Protein AF-A0A699Z2Q3-F1 (afdb_monomer)

Mean predicted aligned error: 6.67 Å

Structure (mmCIF, N/CA/C/O backbone):
data_AF-A0A699Z2Q3-F1
#
_entry.id   AF-A0A699Z2Q3-F1
#
loop_
_atom_site.group_PDB
_atom_site.id
_atom_site.type_symbol
_atom_site.label_atom_id
_atom_site.label_alt_id
_atom_site.label_comp_id
_atom_site.label_asym_id
_atom_site.label_entity_id
_atom_site.label_seq_id
_atom_site.pdbx_PDB_ins_code
_atom_site.Cartn_x
_atom_site.Cartn_y
_atom_site.Cartn_z
_atom_site.occupancy
_atom_site.B_iso_or_equiv
_atom_site.auth_seq_id
_atom_site.auth_comp_id
_atom_site.auth_asym_id
_atom_site.auth_atom_id
_atom_site.pdbx_PDB_model_num
ATOM 1 N N . ALA A 1 1 ? -0.876 2.103 -13.760 1.00 69.75 1 ALA A N 1
ATOM 2 C CA . ALA A 1 1 ? -1.350 1.278 -12.623 1.00 69.75 1 ALA A CA 1
ATOM 3 C C . ALA A 1 1 ? -2.289 1.982 -11.621 1.00 69.75 1 ALA A C 1
ATOM 5 O O . ALA A 1 1 ? -2.724 1.348 -10.666 1.00 69.75 1 ALA A O 1
ATOM 6 N N . SER A 1 2 ? -2.674 3.252 -11.809 1.00 80.56 2 SER A N 1
ATOM 7 C CA . SER A 1 2 ? -3.512 3.973 -10.829 1.00 80.56 2 SER A CA 1
ATOM 8 C C . SER A 1 2 ? -4.960 3.469 -10.726 1.00 80.56 2 SER A C 1
ATOM 10 O O . SER A 1 2 ? -5.534 3.502 -9.639 1.00 80.56 2 SER A O 1
ATOM 12 N N . LEU A 1 3 ? -5.556 2.994 -11.827 1.00 87.06 3 LEU A N 1
ATOM 13 C CA . LEU A 1 3 ? -6.920 2.452 -11.833 1.00 87.06 3 LEU A CA 1
ATOM 14 C C . LEU A 1 3 ? -7.046 1.169 -10.981 1.00 87.06 3 LEU A C 1
ATOM 16 O O . LEU A 1 3 ? -7.870 1.186 -10.067 1.00 87.06 3 LEU A O 1
ATOM 20 N N . PRO A 1 4 ? -6.211 0.124 -11.172 1.00 90.00 4 PRO A N 1
ATOM 21 C CA . PRO A 1 4 ? -6.216 -1.052 -10.295 1.00 90.00 4 PRO A CA 1
ATOM 22 C C . PRO A 1 4 ? -6.059 -0.713 -8.809 1.00 90.00 4 PRO A C 1
ATOM 24 O O . PRO A 1 4 ? -6.782 -1.251 -7.974 1.00 90.00 4 PRO A O 1
ATOM 27 N N . ALA A 1 5 ? -5.170 0.231 -8.478 1.00 92.25 5 ALA A N 1
ATOM 28 C CA . ALA A 1 5 ? -4.951 0.658 -7.096 1.00 92.25 5 ALA A CA 1
ATOM 29 C C . ALA A 1 5 ? -6.204 1.294 -6.478 1.00 92.25 5 ALA A C 1
ATOM 31 O O . ALA A 1 5 ? -6.548 1.008 -5.333 1.00 92.25 5 ALA A O 1
ATOM 32 N N . LYS A 1 6 ? -6.927 2.121 -7.244 1.00 92.75 6 LYS A N 1
ATOM 33 C CA . LYS A 1 6 ? -8.207 2.691 -6.803 1.00 92.75 6 LYS A CA 1
ATOM 34 C C . LYS A 1 6 ? -9.286 1.622 -6.641 1.00 92.75 6 LYS A C 1
ATOM 36 O O . LYS A 1 6 ? -10.024 1.684 -5.667 1.00 92.75 6 LYS A O 1
ATOM 41 N N . GLN A 1 7 ? -9.364 0.654 -7.555 1.00 94.38 7 GLN A N 1
ATOM 42 C CA . GLN A 1 7 ? -10.350 -0.430 -7.496 1.00 94.38 7 GLN A CA 1
ATOM 43 C C . GLN A 1 7 ? -10.179 -1.278 -6.238 1.00 94.38 7 GLN A C 1
ATOM 45 O O . GLN A 1 7 ? -11.137 -1.459 -5.493 1.00 94.38 7 GLN A O 1
ATOM 50 N N . ILE A 1 8 ? -8.957 -1.736 -5.948 1.00 95.25 8 ILE A N 1
ATOM 51 C CA . ILE A 1 8 ? -8.726 -2.516 -4.731 1.00 95.25 8 ILE A CA 1
ATOM 52 C C . ILE A 1 8 ? -8.904 -1.655 -3.473 1.00 95.25 8 ILE A C 1
ATOM 54 O O . ILE A 1 8 ? -9.509 -2.123 -2.518 1.00 95.25 8 ILE A O 1
ATOM 58 N N . ALA A 1 9 ? -8.475 -0.386 -3.472 1.00 95.81 9 ALA A N 1
ATOM 59 C CA . ALA A 1 9 ? -8.691 0.509 -2.332 1.00 95.81 9 ALA A CA 1
ATOM 60 C C . ALA A 1 9 ? -10.182 0.745 -2.041 1.00 95.81 9 ALA A C 1
ATOM 62 O O . ALA A 1 9 ? -10.578 0.824 -0.879 1.00 95.81 9 ALA A O 1
ATOM 63 N N . ASP A 1 10 ? -11.013 0.837 -3.080 1.00 95.12 10 ASP A N 1
ATOM 64 C CA . ASP A 1 10 ? -12.465 0.907 -2.933 1.00 95.12 10 ASP A CA 1
ATOM 65 C C . ASP A 1 10 ? -13.047 -0.407 -2.396 1.00 95.12 10 ASP A C 1
ATOM 67 O O . ASP A 1 10 ? -13.891 -0.391 -1.502 1.00 95.12 10 ASP A O 1
ATOM 71 N N . MET A 1 11 ? -12.534 -1.557 -2.841 1.00 94.88 11 MET A N 1
ATOM 72 C CA . MET A 1 11 ? -12.947 -2.850 -2.293 1.00 94.88 11 MET A CA 1
ATOM 73 C C . MET A 1 11 ? -12.595 -3.007 -0.816 1.00 94.88 11 MET A C 1
ATOM 75 O O . MET A 1 11 ? -13.438 -3.479 -0.060 1.00 94.88 11 MET A O 1
ATOM 79 N N . VAL A 1 12 ? -11.418 -2.554 -0.371 1.00 97.06 12 VAL A N 1
ATOM 80 C CA . VAL A 1 12 ? -11.070 -2.559 1.060 1.00 97.06 12 VAL A CA 1
ATOM 81 C C . VAL A 1 12 ? -12.129 -1.811 1.870 1.00 97.06 12 VAL A C 1
ATOM 83 O O . VAL A 1 12 ? -12.570 -2.320 2.895 1.00 97.06 12 VAL A O 1
ATOM 86 N N . LYS A 1 13 ? -12.597 -0.644 1.398 1.00 94.69 13 LYS A N 1
ATOM 87 C CA . LYS A 1 13 ? -13.628 0.154 2.092 1.00 94.69 13 LYS A CA 1
ATOM 88 C C . LYS A 1 13 ? -14.953 -0.590 2.286 1.00 94.69 13 LYS A C 1
ATOM 90 O O . LYS A 1 13 ? -15.682 -0.267 3.219 1.00 94.69 13 LYS A O 1
ATOM 95 N N . HIS A 1 14 ? -15.256 -1.572 1.440 1.00 94.31 14 HIS A N 1
ATOM 96 C CA . HIS A 1 14 ? -16.480 -2.376 1.516 1.00 94.31 14 HIS A CA 1
ATOM 97 C C . HIS A 1 14 ? -16.255 -3.757 2.147 1.00 94.31 14 HIS A C 1
ATOM 99 O O . HIS A 1 14 ? -17.188 -4.377 2.652 1.00 94.31 14 HIS A O 1
ATOM 105 N N . THR A 1 15 ? -15.027 -4.266 2.115 1.00 95.81 15 THR A N 1
ATOM 106 C CA . THR A 1 15 ? -14.645 -5.585 2.622 1.00 95.81 15 THR A CA 1
ATOM 107 C C . THR A 1 15 ? -13.265 -5.469 3.263 1.00 95.81 15 THR A C 1
ATOM 109 O O . THR A 1 15 ? -12.271 -5.784 2.619 1.00 95.81 15 THR A O 1
ATOM 112 N N . PRO A 1 16 ? -13.165 -4.981 4.513 1.00 96.62 16 PRO A N 1
ATOM 113 C CA . PRO A 1 16 ? -11.868 -4.712 5.132 1.00 96.62 16 PRO A CA 1
ATOM 114 C C . PRO A 1 16 ? -11.145 -5.967 5.632 1.00 96.62 16 PRO A C 1
ATOM 116 O O . PRO A 1 16 ? -9.962 -5.879 5.960 1.00 96.62 16 PRO A O 1
ATOM 119 N N . ASP A 1 17 ? -11.841 -7.109 5.701 1.00 97.50 17 ASP A N 1
ATOM 120 C CA . ASP A 1 17 ? -11.293 -8.393 6.141 1.00 97.50 17 ASP A CA 1
ATOM 121 C C . ASP A 1 17 ? -10.115 -8.831 5.257 1.00 97.50 17 ASP A C 1
ATOM 123 O O . ASP A 1 17 ? -10.262 -9.084 4.058 1.00 97.50 17 ASP A O 1
ATOM 127 N N . VAL A 1 18 ? -8.929 -8.914 5.857 1.00 97.12 18 VAL A N 1
ATOM 128 C CA . VAL A 1 18 ? -7.671 -9.161 5.149 1.00 97.12 18 VAL A CA 1
ATOM 129 C C . VAL A 1 18 ? -7.629 -10.543 4.483 1.00 97.12 18 VAL A C 1
ATOM 131 O O . VAL A 1 18 ? -7.239 -10.593 3.315 1.00 97.12 18 VAL A O 1
ATOM 134 N N . PRO A 1 19 ? -8.040 -11.656 5.125 1.00 97.19 19 PRO A N 1
ATOM 135 C CA . PRO A 1 19 ? -8.134 -12.956 4.451 1.00 97.19 19 PRO A CA 1
ATOM 136 C C . PRO A 1 19 ? -9.033 -12.938 3.203 1.00 97.19 19 PRO A C 1
ATOM 138 O O . PRO A 1 19 ? -8.664 -13.463 2.145 1.00 97.19 19 PRO A O 1
ATOM 141 N N . THR A 1 20 ? -10.192 -12.280 3.283 1.00 97.25 20 THR A N 1
ATOM 142 C CA . THR A 1 20 ? -11.094 -12.117 2.134 1.00 97.25 20 THR A CA 1
ATOM 143 C C . THR A 1 20 ? -10.439 -11.277 1.037 1.00 97.25 20 THR A C 1
ATOM 145 O O . THR A 1 20 ? -10.445 -11.664 -0.134 1.00 97.25 20 THR A O 1
ATOM 148 N N . LEU A 1 21 ? -9.795 -10.166 1.402 1.00 97.31 21 LEU A N 1
ATOM 149 C CA . LEU A 1 21 ? -9.066 -9.313 0.464 1.00 97.31 21 LEU A CA 1
ATOM 150 C C . LEU A 1 21 ? -7.881 -10.015 -0.197 1.00 97.31 21 LEU A C 1
ATOM 152 O O . LEU A 1 21 ? -7.615 -9.750 -1.363 1.00 97.31 21 LEU A O 1
ATOM 156 N N . GLN A 1 22 ? -7.188 -10.927 0.486 1.00 96.44 22 GLN A N 1
ATOM 157 C CA . GLN A 1 22 ? -6.133 -11.745 -0.124 1.00 96.44 22 GLN A CA 1
ATOM 158 C C . GLN A 1 22 ? -6.692 -12.654 -1.223 1.00 96.44 22 GLN A C 1
ATOM 160 O O . GLN A 1 22 ? -6.076 -12.803 -2.279 1.00 96.44 22 GLN A O 1
ATOM 165 N N . THR A 1 23 ? -7.883 -13.216 -1.010 1.00 96.62 23 THR A N 1
ATOM 166 C CA . THR A 1 23 ? -8.576 -14.015 -2.031 1.00 96.62 23 THR A CA 1
ATOM 167 C C . THR A 1 23 ? -8.954 -13.146 -3.231 1.00 96.62 23 THR A C 1
ATOM 169 O O . THR A 1 23 ? -8.643 -13.493 -4.369 1.00 96.62 23 THR A O 1
ATOM 172 N N . ILE A 1 24 ? -9.543 -11.971 -2.978 1.00 95.56 24 ILE A N 1
ATOM 173 C CA . ILE A 1 24 ? -9.884 -10.982 -4.013 1.00 95.56 24 ILE A CA 1
ATOM 174 C C . ILE A 1 24 ? -8.637 -10.520 -4.769 1.00 95.56 24 ILE A C 1
ATOM 176 O O . ILE A 1 24 ? -8.678 -10.393 -5.990 1.00 95.56 24 ILE A O 1
ATOM 180 N N . TRP A 1 25 ? -7.534 -10.269 -4.064 1.00 96.25 25 TRP A N 1
ATOM 181 C CA . TRP A 1 25 ? -6.275 -9.829 -4.653 1.00 96.25 25 TRP A CA 1
ATOM 182 C C . TRP A 1 25 ? -5.802 -10.830 -5.701 1.00 96.25 25 TRP A C 1
ATOM 184 O O . TRP A 1 25 ? -5.606 -10.464 -6.856 1.00 96.25 25 TRP A O 1
ATOM 194 N N . ASN A 1 26 ? -5.688 -12.100 -5.313 1.00 95.00 26 ASN A N 1
ATOM 195 C CA . ASN A 1 26 ? -5.197 -13.159 -6.191 1.00 95.00 26 ASN A CA 1
ATOM 196 C C . ASN A 1 26 ? -6.116 -13.402 -7.401 1.00 95.00 26 ASN A C 1
ATOM 198 O O . ASN A 1 26 ? -5.623 -13.718 -8.480 1.00 95.00 26 ASN A O 1
ATOM 202 N N . ASP A 1 27 ? -7.428 -13.223 -7.239 1.00 95.31 27 ASP A N 1
ATOM 203 C CA . ASP A 1 27 ? -8.422 -13.424 -8.300 1.00 95.31 27 ASP A CA 1
ATOM 204 C C . ASP A 1 27 ? -8.515 -12.226 -9.269 1.00 95.31 27 ASP A C 1
ATOM 206 O O . ASP A 1 27 ? -8.566 -12.378 -10.491 1.00 95.31 27 ASP A O 1
ATOM 210 N N . ARG A 1 28 ? -8.525 -10.996 -8.741 1.00 95.19 28 ARG A N 1
ATOM 211 C CA . ARG A 1 28 ? -8.917 -9.798 -9.504 1.00 95.19 28 ARG A CA 1
ATOM 212 C C . ARG A 1 28 ? -7.760 -8.924 -9.944 1.00 95.19 28 ARG A C 1
ATOM 214 O O . ARG A 1 28 ? -7.809 -8.386 -11.052 1.00 95.19 28 ARG A O 1
ATOM 221 N N . VAL A 1 29 ? -6.718 -8.790 -9.124 1.00 94.69 29 VAL A N 1
ATOM 222 C CA . VAL A 1 29 ? -5.589 -7.900 -9.432 1.00 94.69 29 VAL A CA 1
ATOM 223 C C . VAL A 1 29 ? -4.878 -8.282 -10.730 1.00 94.69 29 VAL A C 1
ATOM 225 O O . VAL A 1 29 ? -4.604 -7.359 -11.498 1.00 94.69 29 VAL A O 1
ATOM 228 N N . PRO A 1 30 ? -4.643 -9.569 -11.064 1.00 95.00 30 PRO A N 1
ATOM 229 C CA . PRO A 1 30 ? -4.057 -9.925 -12.355 1.00 95.00 30 PRO A CA 1
ATOM 230 C C . PRO A 1 30 ? -4.871 -9.402 -13.543 1.00 95.00 30 PRO A C 1
ATOM 232 O O . PRO A 1 30 ? -4.314 -8.840 -14.488 1.00 95.00 30 PRO A O 1
ATOM 235 N N . THR A 1 31 ? -6.199 -9.517 -13.459 1.00 94.56 31 THR A N 1
ATOM 236 C CA . THR A 1 31 ? -7.114 -9.032 -14.497 1.00 94.56 31 THR A CA 1
ATOM 237 C C . THR A 1 31 ? -7.067 -7.511 -14.598 1.00 94.56 31 THR A C 1
ATOM 239 O O . THR A 1 31 ? -6.863 -6.981 -15.686 1.00 94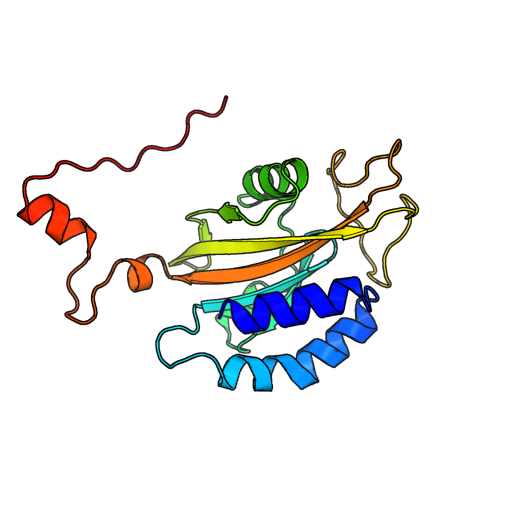.56 31 THR A O 1
ATOM 242 N N . TRP A 1 32 ? -7.187 -6.785 -13.485 1.00 93.44 32 TRP A N 1
ATOM 243 C CA . TRP A 1 32 ? -7.127 -5.320 -13.514 1.00 93.44 32 TRP A CA 1
ATOM 244 C C . TRP A 1 32 ? -5.774 -4.801 -13.989 1.00 93.44 32 TRP A C 1
ATOM 246 O O . TRP A 1 32 ? -5.704 -3.809 -14.711 1.00 93.44 32 TRP A O 1
ATOM 256 N N . TRP A 1 33 ? -4.692 -5.482 -13.615 1.00 91.44 33 TRP A N 1
ATOM 257 C CA . TRP A 1 33 ? -3.354 -5.132 -14.066 1.00 91.44 33 TRP A CA 1
ATOM 258 C C . TRP A 1 33 ? -3.192 -5.295 -15.576 1.00 91.44 33 TRP A C 1
ATOM 260 O 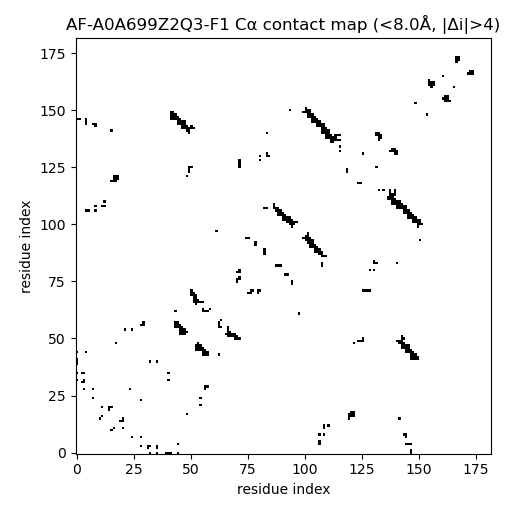O . TRP A 1 33 ? -2.532 -4.471 -16.198 1.00 91.44 33 TRP A O 1
ATOM 270 N N . SER A 1 34 ? -3.842 -6.294 -16.180 1.00 91.31 34 SER A N 1
ATOM 271 C CA . SER A 1 34 ? -3.832 -6.483 -17.638 1.00 91.31 34 SER A CA 1
ATOM 272 C C . SER A 1 34 ? -4.476 -5.327 -18.416 1.00 91.31 34 SER A C 1
ATOM 274 O O . SER A 1 34 ? -4.237 -5.182 -19.610 1.00 91.31 34 SER A O 1
ATOM 276 N N . TRP A 1 35 ? -5.273 -4.485 -17.749 1.00 89.75 35 TRP A N 1
ATOM 277 C CA . TRP A 1 35 ? -5.873 -3.288 -18.348 1.00 89.75 35 TRP A CA 1
ATOM 278 C C . TRP A 1 35 ? -4.956 -2.070 -18.288 1.00 89.75 35 TRP A C 1
ATOM 280 O O . TRP A 1 35 ? -5.285 -1.019 -18.841 1.00 89.75 35 TRP A O 1
ATOM 290 N N . VAL A 1 36 ? -3.830 -2.169 -17.581 1.00 87.31 36 VAL A N 1
ATOM 291 C CA . VAL A 1 36 ? -2.856 -1.089 -17.543 1.00 87.31 36 VAL A CA 1
ATOM 292 C C . VAL A 1 36 ? -2.161 -1.023 -18.905 1.00 87.31 36 VAL A C 1
ATOM 294 O O . VAL A 1 36 ? -1.652 -2.044 -19.363 1.00 87.31 36 VAL A O 1
ATOM 297 N N . PRO A 1 37 ? -2.130 0.152 -19.564 1.00 83.81 37 PRO A N 1
ATOM 298 C CA . PRO A 1 37 ? -1.435 0.297 -20.834 1.00 83.81 37 PRO A CA 1
ATOM 299 C C . PRO A 1 37 ? 0.034 -0.100 -20.720 1.00 83.81 37 PRO A C 1
ATOM 301 O O . PRO A 1 37 ? 0.672 0.169 -19.698 1.00 83.81 37 PRO A O 1
ATOM 304 N N . GLN A 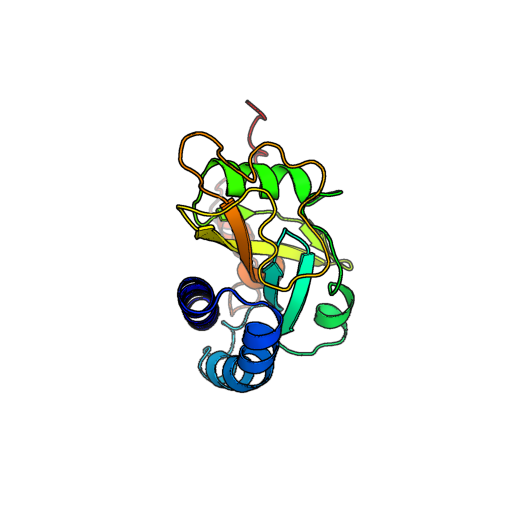1 38 ? 0.565 -0.676 -21.796 1.00 78.12 38 GLN A N 1
ATOM 305 C CA . GLN A 1 38 ? 1.970 -1.047 -21.861 1.00 78.12 38 GLN A CA 1
ATOM 306 C C . GLN A 1 38 ? 2.870 0.177 -21.629 1.00 78.12 38 GLN A C 1
ATOM 308 O O . GLN A 1 38 ? 2.670 1.225 -22.245 1.00 78.12 38 GLN A O 1
ATOM 313 N N . GLY A 1 39 ? 3.848 0.051 -20.735 1.00 73.00 39 GLY A N 1
ATOM 314 C CA . GLY A 1 39 ? 4.737 1.136 -20.310 1.00 73.00 39 GLY A CA 1
ATOM 315 C C . GLY A 1 39 ? 4.193 2.003 -19.165 1.00 73.00 39 GLY A C 1
ATOM 316 O O . GLY A 1 39 ? 4.894 2.902 -18.706 1.00 73.00 39 GLY A O 1
ATOM 317 N N . ALA A 1 40 ? 2.971 1.753 -18.679 1.00 74.12 40 ALA A N 1
ATOM 318 C CA . ALA A 1 40 ? 2.346 2.477 -17.564 1.00 74.12 40 ALA A CA 1
ATOM 319 C C . ALA A 1 40 ? 2.109 1.600 -16.316 1.00 74.12 40 ALA A C 1
ATOM 321 O O . ALA A 1 40 ? 1.393 2.000 -15.383 1.00 74.12 40 ALA A O 1
ATOM 322 N N . GLU A 1 41 ? 2.665 0.389 -16.291 1.00 75.88 41 GLU A N 1
ATOM 323 C CA . GLU A 1 41 ? 2.492 -0.613 -15.237 1.00 75.88 41 GLU A CA 1
ATOM 324 C C . GLU A 1 41 ? 3.147 -0.178 -13.924 1.00 75.88 41 GLU A C 1
ATOM 326 O O . GLU A 1 41 ? 2.604 -0.427 -12.856 1.00 75.88 41 GLU A O 1
ATOM 331 N N . GLY A 1 42 ? 4.257 0.556 -13.964 1.00 83.31 42 GLY A N 1
ATOM 332 C CA . GLY A 1 42 ? 5.074 0.736 -12.765 1.00 83.31 42 GLY A CA 1
ATOM 333 C C . GLY A 1 42 ? 5.726 -0.583 -12.335 1.00 83.31 42 GLY A C 1
ATOM 334 O O . GLY A 1 42 ? 5.636 -1.605 -13.011 1.00 83.31 42 GLY A O 1
ATOM 335 N N . LEU A 1 43 ? 6.418 -0.563 -11.202 1.00 89.62 43 LEU A N 1
ATOM 336 C CA . LEU A 1 43 ? 7.186 -1.706 -10.703 1.00 89.62 43 LEU A CA 1
ATOM 337 C C . LEU A 1 43 ? 6.311 -2.757 -10.019 1.00 89.62 43 LEU A C 1
ATOM 339 O O . LEU A 1 43 ? 6.587 -3.955 -10.084 1.00 89.62 43 LEU A O 1
ATOM 343 N N . GLY A 1 44 ? 5.255 -2.307 -9.351 1.00 92.62 44 GLY A N 1
ATOM 344 C CA . GLY A 1 44 ? 4.304 -3.191 -8.702 1.00 92.62 44 GLY A CA 1
ATOM 345 C C . GLY A 1 44 ? 3.281 -2.444 -7.867 1.00 92.62 44 GLY A C 1
ATOM 346 O O . GLY A 1 44 ? 3.419 -1.250 -7.604 1.00 92.62 44 GLY A O 1
ATOM 347 N N . MET A 1 45 ? 2.257 -3.173 -7.457 1.00 95.50 45 MET A N 1
ATOM 348 C CA . MET A 1 45 ? 1.217 -2.757 -6.536 1.00 95.50 45 MET A CA 1
ATOM 349 C C . MET A 1 45 ? 1.297 -3.599 -5.270 1.00 95.50 45 MET A C 1
ATOM 351 O O . MET A 1 45 ? 1.593 -4.794 -5.345 1.00 95.50 45 MET A O 1
ATOM 355 N N . TYR A 1 46 ? 0.996 -2.988 -4.129 1.00 96.44 46 TYR A N 1
ATOM 356 C CA . TYR A 1 46 ? 1.104 -3.624 -2.823 1.00 96.44 46 TYR A CA 1
ATOM 357 C C . TYR A 1 46 ? -0.120 -3.345 -1.961 1.00 96.44 46 TYR A C 1
ATOM 359 O O . TYR A 1 46 ? -0.667 -2.239 -1.970 1.00 96.44 46 TYR A O 1
ATOM 367 N N . MET A 1 47 ? -0.520 -4.359 -1.197 1.00 97.75 47 MET A N 1
ATOM 368 C CA . MET A 1 47 ? -1.541 -4.245 -0.162 1.00 97.75 47 MET A CA 1
ATOM 369 C C . MET A 1 47 ? -0.881 -4.309 1.208 1.00 97.75 47 MET A C 1
ATOM 371 O O . MET A 1 47 ? -0.288 -5.336 1.557 1.00 97.75 47 MET A O 1
ATOM 375 N N . SER A 1 48 ? -1.018 -3.230 1.979 1.00 97.06 48 SER A N 1
ATOM 376 C CA . SER A 1 48 ? -0.301 -3.068 3.242 1.00 97.06 48 SER A CA 1
ATOM 377 C C . SER A 1 48 ? -1.225 -2.800 4.435 1.00 97.06 48 SER A C 1
ATOM 379 O O . SER A 1 48 ? -1.251 -1.668 4.937 1.00 97.06 48 SER A O 1
ATOM 381 N N . PRO A 1 49 ? -2.002 -3.796 4.908 1.00 97.44 49 PRO A N 1
ATOM 382 C CA . PRO A 1 49 ? -2.772 -3.650 6.137 1.00 97.44 49 PRO A CA 1
ATOM 383 C C . PRO A 1 49 ? -1.825 -3.375 7.310 1.00 97.44 49 PRO A C 1
ATOM 385 O O . PRO A 1 49 ? -0.774 -4.001 7.444 1.00 97.44 49 PRO A O 1
ATOM 388 N N . GLN A 1 50 ? -2.185 -2.412 8.156 1.00 95.75 50 GLN A N 1
ATOM 389 C CA . GLN A 1 50 ? -1.415 -2.002 9.335 1.00 95.75 50 GLN A CA 1
ATOM 390 C C . GLN A 1 50 ? 0.052 -1.629 9.026 1.00 95.75 50 GLN A C 1
ATOM 392 O O . GLN A 1 50 ? 0.905 -1.713 9.904 1.00 95.75 50 GLN A O 1
ATOM 397 N N . GLY A 1 51 ? 0.364 -1.238 7.783 1.00 95.38 51 GLY A N 1
ATOM 398 C CA . GLY A 1 51 ? 1.724 -0.904 7.341 1.00 95.38 51 GLY A CA 1
ATOM 399 C C . GLY A 1 51 ? 2.581 -2.099 6.918 1.00 95.38 51 GLY A C 1
ATOM 400 O O . GLY A 1 51 ? 3.709 -1.898 6.474 1.00 95.38 51 GLY A O 1
ATOM 401 N N . HIS A 1 52 ? 2.059 -3.324 6.993 1.00 96.25 52 HIS A N 1
ATOM 402 C CA . HIS A 1 52 ? 2.777 -4.529 6.588 1.00 96.25 52 HIS A CA 1
ATOM 403 C C . HIS A 1 52 ? 2.408 -4.946 5.173 1.00 96.25 52 HIS A C 1
ATOM 405 O O . HIS A 1 52 ? 1.251 -5.253 4.916 1.00 96.25 52 HIS A O 1
ATOM 411 N N . VAL A 1 53 ? 3.380 -5.050 4.271 1.00 95.94 53 VAL A N 1
ATOM 412 C CA . VAL A 1 53 ? 3.146 -5.526 2.902 1.00 95.94 53 VAL A CA 1
ATOM 413 C C . VAL A 1 53 ? 2.739 -7.005 2.933 1.00 95.94 53 VAL A C 1
ATOM 415 O O . VAL A 1 53 ? 3.544 -7.871 3.267 1.00 95.94 53 VAL A O 1
ATOM 418 N N . THR A 1 54 ? 1.492 -7.312 2.579 1.00 96.44 54 THR A N 1
ATOM 419 C CA . THR A 1 54 ? 0.941 -8.685 2.626 1.00 96.44 54 THR A CA 1
ATOM 420 C C . THR A 1 54 ? 0.694 -9.299 1.260 1.00 96.44 54 THR A C 1
ATOM 422 O O . THR A 1 54 ? 0.675 -10.520 1.135 1.00 96.44 54 THR A O 1
ATOM 425 N N . ALA A 1 55 ? 0.519 -8.467 0.238 1.00 96.88 55 ALA A N 1
ATOM 426 C CA . ALA A 1 55 ? 0.341 -8.913 -1.130 1.00 96.88 55 ALA A CA 1
ATOM 427 C C . ALA A 1 55 ? 1.096 -7.988 -2.079 1.00 96.88 55 ALA A C 1
ATOM 429 O O . ALA A 1 55 ? 1.248 -6.792 -1.811 1.00 96.88 55 ALA A O 1
ATOM 430 N N . SER A 1 56 ? 1.562 -8.557 -3.185 1.00 96.88 56 SER A N 1
ATOM 431 C CA . SER A 1 56 ? 2.254 -7.831 -4.238 1.00 96.88 56 SER A CA 1
ATOM 432 C C . SER A 1 56 ? 1.867 -8.364 -5.614 1.00 96.88 56 SER A C 1
ATOM 434 O O . SER A 1 56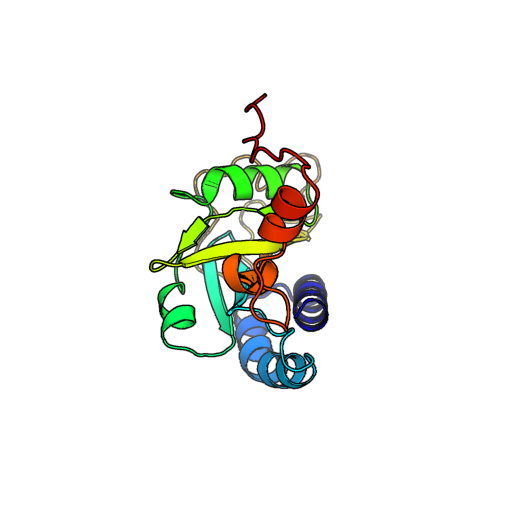 ? 1.533 -9.541 -5.772 1.00 96.88 56 SER A O 1
ATOM 436 N N . TYR A 1 57 ? 1.873 -7.483 -6.611 1.00 95.94 57 TYR A N 1
ATOM 437 C CA . TYR A 1 57 ? 1.647 -7.836 -8.010 1.00 95.94 57 TYR A CA 1
ATOM 438 C C . TYR A 1 57 ? 2.386 -6.853 -8.934 1.00 95.94 57 TYR A C 1
ATOM 440 O O . TYR A 1 57 ? 2.397 -5.666 -8.621 1.00 95.94 57 TYR A O 1
ATOM 448 N N . PRO A 1 58 ? 2.986 -7.279 -10.062 1.00 94.69 58 PRO A N 1
ATOM 449 C CA . PRO A 1 58 ? 3.120 -8.662 -10.535 1.00 94.69 58 PRO A CA 1
ATOM 450 C C . PRO A 1 58 ? 4.009 -9.515 -9.622 1.00 94.69 58 PRO A C 1
ATOM 452 O O . PRO A 1 58 ? 4.823 -8.979 -8.870 1.00 94.69 58 PRO A O 1
ATOM 455 N N . HIS A 1 59 ? 3.867 -10.843 -9.694 1.00 94.00 59 HIS A N 1
ATOM 456 C CA . HIS A 1 59 ? 4.634 -11.814 -8.897 1.00 94.00 59 HIS A CA 1
ATOM 457 C C . HIS A 1 59 ? 6.066 -12.006 -9.421 1.00 94.00 59 HIS A C 1
ATOM 459 O O . HIS A 1 59 ? 6.476 -13.100 -9.803 1.00 94.00 59 HIS A O 1
ATOM 465 N N . THR A 1 60 ? 6.832 -10.921 -9.466 1.00 92.56 60 THR A N 1
ATOM 466 C CA . THR A 1 60 ? 8.262 -10.953 -9.781 1.00 92.56 60 THR A CA 1
ATOM 467 C C . THR A 1 60 ? 9.070 -11.293 -8.531 1.00 92.56 60 THR A C 1
ATOM 469 O O . THR A 1 60 ? 8.631 -11.041 -7.406 1.00 92.56 60 THR A O 1
ATOM 472 N N . SER A 1 61 ? 10.289 -11.805 -8.715 1.00 91.50 61 SER A N 1
ATOM 473 C CA . SER A 1 61 ? 11.223 -12.059 -7.608 1.00 91.50 61 SER A CA 1
ATOM 474 C C . SER A 1 61 ? 11.451 -10.810 -6.748 1.00 91.50 61 SER A C 1
ATOM 476 O O . SER A 1 61 ? 11.469 -10.895 -5.524 1.00 91.50 61 SER A O 1
ATOM 478 N N . ARG A 1 62 ? 11.540 -9.635 -7.381 1.00 89.94 62 ARG A N 1
ATOM 479 C CA . ARG A 1 62 ? 11.641 -8.335 -6.708 1.00 89.94 62 ARG A CA 1
ATOM 480 C C . ARG A 1 62 ? 10.436 -8.054 -5.809 1.00 89.94 62 ARG A C 1
ATOM 482 O O . ARG A 1 62 ? 10.604 -7.733 -4.638 1.00 89.94 62 ARG A O 1
ATOM 489 N N . ASN A 1 63 ? 9.223 -8.180 -6.343 1.00 93.56 63 ASN A N 1
ATOM 490 C CA . ASN A 1 63 ? 8.001 -7.834 -5.614 1.00 93.56 63 ASN A CA 1
ATOM 491 C C . ASN A 1 63 ? 7.682 -8.844 -4.503 1.00 93.56 63 ASN A C 1
ATOM 493 O O . ASN A 1 63 ? 6.974 -8.517 -3.553 1.00 93.56 63 ASN A O 1
ATOM 497 N N . GLN A 1 64 ? 8.205 -10.065 -4.593 1.00 93.75 64 GLN A N 1
ATOM 498 C CA . GLN A 1 64 ? 8.121 -11.049 -3.516 1.00 93.75 64 GLN A CA 1
ATOM 499 C C . GLN A 1 64 ? 9.076 -10.729 -2.358 1.00 93.75 64 GLN A C 1
ATOM 501 O O . GLN A 1 64 ? 8.721 -10.965 -1.208 1.00 93.75 64 GLN A O 1
ATOM 506 N N . GLN A 1 65 ? 10.244 -10.135 -2.629 1.00 93.31 65 GLN A N 1
ATOM 507 C CA . GLN A 1 65 ? 11.217 -9.765 -1.589 1.00 93.31 65 GLN A CA 1
ATOM 508 C C . GLN A 1 65 ? 10.730 -8.657 -0.648 1.00 93.31 65 GLN A C 1
ATOM 510 O O . GLN A 1 65 ? 11.270 -8.511 0.444 1.00 93.31 65 GLN A O 1
ATOM 515 N N . VAL A 1 66 ? 9.722 -7.876 -1.048 1.00 91.81 66 VAL A N 1
ATOM 516 C CA . VAL A 1 66 ? 9.147 -6.821 -0.198 1.00 91.81 66 VAL A CA 1
ATOM 517 C C . VAL A 1 66 ? 7.955 -7.297 0.637 1.00 91.81 66 VAL A C 1
ATOM 519 O O . VAL A 1 66 ? 7.441 -6.527 1.443 1.00 91.81 66 VAL A O 1
ATOM 522 N N . LEU A 1 67 ? 7.503 -8.547 0.482 1.00 95.00 67 LEU A N 1
ATOM 523 C CA . LEU A 1 67 ? 6.463 -9.118 1.341 1.00 95.00 67 LEU A CA 1
ATOM 524 C C . LEU A 1 67 ? 6.965 -9.206 2.792 1.00 95.00 67 LEU A C 1
ATOM 526 O O . LEU A 1 67 ? 8.099 -9.594 3.055 1.00 95.00 67 LEU A O 1
ATOM 530 N N . GLY A 1 68 ? 6.108 -8.846 3.744 1.00 93.31 68 GLY A N 1
ATOM 531 C CA . GLY A 1 68 ? 6.421 -8.793 5.174 1.00 93.31 68 GLY A CA 1
ATOM 532 C C . GLY A 1 68 ? 7.103 -7.501 5.635 1.00 93.31 68 GLY A C 1
ATOM 533 O O . GLY A 1 68 ? 7.251 -7.305 6.842 1.00 93.31 68 GLY A O 1
ATOM 534 N N . LEU A 1 69 ? 7.476 -6.611 4.711 1.00 93.31 69 LEU A N 1
ATOM 535 C CA . LEU A 1 69 ? 8.051 -5.305 5.025 1.00 93.31 69 LEU A CA 1
ATOM 536 C C . LEU A 1 69 ? 7.073 -4.465 5.853 1.00 93.31 69 LEU A C 1
ATOM 538 O O . LEU A 1 69 ? 5.892 -4.389 5.523 1.00 93.31 69 LEU A O 1
ATOM 542 N N . ASP A 1 70 ? 7.579 -3.831 6.911 1.00 94.56 70 ASP A N 1
ATOM 543 C CA . ASP A 1 70 ? 6.828 -2.938 7.798 1.00 94.56 70 ASP A CA 1
ATOM 544 C C . ASP A 1 70 ? 7.206 -1.475 7.531 1.00 94.56 70 ASP A C 1
ATOM 546 O O . ASP A 1 70 ? 8.323 -1.043 7.838 1.00 94.56 70 ASP A O 1
ATOM 550 N N . THR A 1 71 ? 6.279 -0.694 6.975 1.00 93.81 71 THR A N 1
ATOM 551 C CA . THR A 1 71 ? 6.544 0.712 6.644 1.00 93.81 71 THR A CA 1
ATOM 552 C C . THR A 1 71 ? 6.452 1.662 7.824 1.00 93.81 71 THR A C 1
ATOM 554 O O . THR A 1 71 ? 6.811 2.827 7.683 1.00 93.81 71 THR A O 1
ATOM 557 N N . LEU A 1 72 ? 6.030 1.200 9.000 1.00 95.00 72 LEU A N 1
ATOM 558 C CA . LEU A 1 72 ? 6.135 1.970 10.237 1.00 95.00 72 LEU A CA 1
ATOM 559 C C . LEU A 1 72 ? 7.537 1.876 10.852 1.00 95.00 72 LEU A C 1
ATOM 561 O O . LEU A 1 72 ? 7.766 2.406 11.941 1.00 95.00 72 LEU A O 1
ATOM 565 N N . THR A 1 73 ? 8.498 1.261 10.160 1.00 92.50 73 THR A N 1
ATOM 566 C CA . THR A 1 73 ? 9.888 1.127 10.604 1.00 92.50 73 THR A CA 1
ATOM 567 C C . THR A 1 73 ? 10.881 1.564 9.524 1.00 92.50 73 THR A C 1
ATOM 569 O O . THR A 1 73 ? 10.537 1.717 8.349 1.00 92.50 73 THR A O 1
ATOM 572 N N . GLY A 1 74 ? 12.135 1.786 9.932 1.00 89.94 74 GLY A N 1
ATOM 573 C CA . GLY A 1 74 ? 13.238 2.090 9.020 1.00 89.94 74 GLY A CA 1
ATOM 574 C C . GLY A 1 74 ? 12.986 3.308 8.126 1.00 89.94 74 GLY A C 1
ATOM 575 O O . GLY A 1 74 ? 12.398 4.300 8.551 1.00 89.94 74 GLY A O 1
ATOM 576 N N . GLN A 1 75 ? 13.434 3.214 6.871 1.00 89.12 75 GLN A N 1
ATOM 577 C CA . GLN A 1 75 ? 13.440 4.328 5.915 1.00 89.12 75 GLN A CA 1
ATOM 578 C C . GLN A 1 75 ? 12.052 4.801 5.450 1.00 89.12 75 GLN A C 1
ATOM 580 O O . GLN A 1 75 ? 11.939 5.885 4.890 1.00 89.12 75 GLN A O 1
ATOM 585 N N . PHE A 1 76 ? 10.994 4.014 5.662 1.00 91.12 76 PHE A N 1
ATOM 586 C CA . PHE A 1 76 ? 9.638 4.354 5.207 1.00 91.12 76 PHE A CA 1
ATOM 587 C C . PHE A 1 76 ? 8.807 5.068 6.275 1.00 91.12 76 PHE A C 1
ATOM 589 O O . PHE A 1 76 ? 7.734 5.596 5.971 1.00 91.12 76 PHE A O 1
ATOM 596 N N . ARG A 1 77 ? 9.279 5.056 7.528 1.00 92.75 77 ARG A N 1
ATOM 597 C CA . ARG A 1 77 ? 8.482 5.441 8.693 1.00 92.75 77 ARG A CA 1
ATOM 598 C C . ARG A 1 77 ? 7.992 6.876 8.619 1.00 92.75 77 ARG A C 1
ATOM 600 O O . ARG A 1 77 ? 6.803 7.106 8.805 1.00 92.75 77 ARG A O 1
ATOM 607 N N . GLU A 1 78 ? 8.886 7.828 8.372 1.00 92.69 78 GLU A N 1
ATOM 608 C CA . GLU A 1 78 ? 8.535 9.252 8.396 1.00 92.69 78 GLU A CA 1
ATOM 609 C C . GLU A 1 78 ? 7.453 9.575 7.364 1.00 92.69 78 GLU A C 1
ATOM 611 O O . GLU A 1 78 ? 6.408 10.119 7.714 1.00 92.69 78 GLU A O 1
ATOM 616 N N . GLU A 1 79 ? 7.640 9.128 6.123 1.00 92.31 79 GLU A N 1
ATOM 617 C CA . GLU A 1 79 ? 6.662 9.327 5.051 1.00 92.31 79 GLU A CA 1
ATOM 618 C C . GLU A 1 79 ? 5.344 8.586 5.315 1.00 92.31 79 GLU A C 1
ATOM 620 O O . GLU A 1 79 ? 4.264 9.112 5.042 1.00 92.31 79 GLU A O 1
ATOM 625 N N . THR A 1 80 ? 5.398 7.398 5.926 1.00 94.06 80 THR A N 1
ATOM 626 C CA . THR A 1 80 ? 4.188 6.674 6.349 1.00 94.06 80 THR A CA 1
ATOM 627 C C . THR A 1 80 ? 3.414 7.466 7.407 1.00 94.06 80 THR A C 1
ATOM 629 O O . THR A 1 80 ? 2.194 7.590 7.314 1.00 94.06 80 THR A O 1
ATOM 632 N N . LEU A 1 81 ? 4.094 8.059 8.393 1.00 95.25 81 LEU A N 1
ATOM 633 C CA . LEU A 1 81 ? 3.448 8.887 9.418 1.00 95.25 81 LEU A CA 1
ATOM 634 C C . LEU A 1 81 ? 2.882 10.188 8.832 1.00 95.25 81 LEU A C 1
ATOM 636 O O . LEU A 1 81 ? 1.772 10.590 9.188 1.00 95.25 81 LEU A O 1
ATOM 640 N N . VAL A 1 82 ? 3.594 10.818 7.892 1.00 93.75 82 VAL A N 1
ATOM 641 C CA . VAL A 1 82 ? 3.083 11.971 7.135 1.00 93.75 82 VAL A CA 1
ATOM 642 C C . VAL A 1 82 ? 1.814 11.585 6.383 1.00 93.75 82 VAL A C 1
ATOM 644 O O . VAL A 1 82 ? 0.824 12.313 6.454 1.00 93.75 82 VAL A O 1
ATOM 647 N N . GLN A 1 83 ? 1.792 10.427 5.724 1.00 94.12 83 GLN A N 1
ATOM 648 C CA . GLN A 1 83 ? 0.601 9.952 5.030 1.00 94.12 83 GLN A CA 1
ATOM 649 C C . GLN A 1 83 ? -0.584 9.762 5.979 1.00 94.12 83 GLN A C 1
ATOM 651 O O . GLN A 1 83 ? -1.686 10.235 5.694 1.00 94.12 83 GLN A O 1
ATOM 656 N N . ILE A 1 84 ? -0.361 9.077 7.103 1.00 95.81 84 ILE A N 1
ATOM 657 C CA . ILE A 1 84 ? -1.415 8.792 8.079 1.00 95.81 84 ILE A CA 1
ATOM 658 C C . ILE A 1 84 ? -1.972 10.098 8.648 1.00 95.81 84 ILE A C 1
ATOM 660 O O . ILE A 1 84 ? -3.186 10.266 8.701 1.00 95.81 84 ILE A O 1
ATOM 664 N N . SER A 1 85 ? -1.104 11.050 9.008 1.00 95.19 85 SER A N 1
ATOM 665 C CA . SER A 1 85 ? -1.533 12.342 9.560 1.00 95.19 85 SER A CA 1
ATOM 666 C C . SER A 1 85 ? -2.369 13.175 8.586 1.00 95.19 85 SER A C 1
ATOM 668 O O . SER A 1 85 ? -3.296 13.862 9.009 1.00 95.19 85 SER A O 1
ATOM 670 N N . ARG A 1 86 ? -2.071 13.106 7.283 1.00 93.81 86 ARG A N 1
ATOM 671 C CA . ARG A 1 86 ? -2.809 13.839 6.243 1.00 93.81 86 ARG A CA 1
ATOM 672 C C . ARG A 1 86 ? -4.103 13.158 5.826 1.00 93.81 86 ARG A C 1
ATOM 674 O O . ARG A 1 86 ? -4.971 13.827 5.280 1.00 93.81 86 ARG A O 1
ATOM 681 N N . ALA A 1 87 ? -4.208 11.850 6.050 1.00 94.44 87 ALA A N 1
ATOM 682 C CA . ALA A 1 87 ? -5.296 11.014 5.557 1.00 94.44 87 ALA A CA 1
ATOM 683 C C . ALA A 1 87 ? -5.560 11.182 4.045 1.00 94.44 87 ALA A C 1
ATOM 685 O O . ALA A 1 87 ? -6.700 11.099 3.592 1.00 94.44 87 ALA A O 1
ATOM 686 N N . ASP A 1 88 ? -4.494 11.402 3.268 1.00 92.44 88 ASP A N 1
ATOM 687 C CA . ASP A 1 88 ? -4.567 11.724 1.841 1.00 92.44 88 ASP A CA 1
ATOM 688 C C . ASP A 1 88 ? -3.572 10.896 1.013 1.00 92.44 88 ASP A C 1
ATOM 690 O O . ASP A 1 88 ? -2.596 10.329 1.524 1.00 92.44 88 ASP A O 1
ATOM 694 N N . VAL A 1 89 ? -3.825 10.814 -0.289 1.00 92.06 89 VAL A N 1
ATOM 695 C CA . VAL A 1 89 ? -2.911 10.200 -1.248 1.00 92.06 89 VAL A CA 1
ATOM 696 C C . VAL A 1 89 ? -1.614 10.999 -1.265 1.00 92.06 89 VAL A C 1
ATOM 698 O O . VAL A 1 89 ? -1.615 12.202 -1.519 1.00 92.06 89 VAL A O 1
ATOM 701 N N . ILE A 1 90 ? -0.490 10.324 -1.036 1.00 90.06 90 ILE A N 1
ATOM 702 C CA . ILE A 1 90 ? 0.829 10.944 -1.171 1.00 90.06 90 ILE A CA 1
ATOM 703 C C . ILE A 1 90 ? 1.702 10.140 -2.123 1.00 90.06 90 ILE A C 1
ATOM 705 O O . ILE A 1 90 ? 1.546 8.923 -2.247 1.00 90.06 90 ILE A O 1
ATOM 709 N N . THR A 1 91 ? 2.640 10.841 -2.755 1.00 90.06 91 THR A N 1
ATOM 710 C CA . THR A 1 91 ? 3.802 10.236 -3.402 1.00 90.06 91 THR A CA 1
ATOM 711 C C . THR A 1 91 ? 5.011 10.470 -2.506 1.00 90.06 91 THR A C 1
ATOM 713 O O . THR A 1 91 ? 5.317 11.620 -2.195 1.00 90.06 91 THR A O 1
ATOM 716 N N . ALA A 1 92 ? 5.666 9.391 -2.090 1.00 90.00 92 ALA A N 1
ATOM 717 C CA . ALA A 1 92 ? 6.792 9.396 -1.167 1.00 90.00 92 ALA A CA 1
ATOM 718 C C . ALA A 1 92 ? 8.050 8.791 -1.807 1.00 90.00 92 ALA A C 1
ATOM 720 O O . ALA A 1 92 ? 7.966 7.988 -2.743 1.00 90.00 92 ALA A O 1
ATOM 721 N N . GLY A 1 93 ? 9.214 9.168 -1.277 1.00 86.31 93 GLY A N 1
ATOM 722 C CA . GLY A 1 93 ? 10.528 8.746 -1.759 1.00 86.31 93 GLY A CA 1
ATOM 723 C C . GLY A 1 93 ? 11.342 9.900 -2.364 1.00 86.31 93 GLY A C 1
ATOM 724 O O . GLY A 1 93 ? 11.005 11.067 -2.159 1.00 86.31 93 GLY A O 1
ATOM 725 N N . PRO A 1 94 ? 12.411 9.597 -3.120 1.00 88.12 94 PRO A N 1
ATOM 726 C CA . PRO A 1 94 ? 12.814 8.264 -3.566 1.00 88.12 94 PRO A CA 1
ATOM 727 C C . PRO A 1 94 ? 13.391 7.398 -2.437 1.00 88.12 94 PRO A C 1
ATOM 729 O O . PRO A 1 94 ? 14.162 7.870 -1.607 1.00 88.12 94 PRO A O 1
ATOM 732 N N . PHE A 1 95 ? 13.048 6.112 -2.438 1.00 87.06 95 PHE A N 1
ATOM 733 C CA . PHE A 1 95 ? 13.604 5.106 -1.538 1.00 87.06 95 PHE A CA 1
ATOM 734 C C . PHE A 1 95 ? 14.571 4.194 -2.297 1.00 87.06 95 PHE A C 1
ATOM 736 O O . PHE A 1 95 ? 14.210 3.704 -3.373 1.00 87.06 95 PHE A O 1
ATOM 743 N N . PRO A 1 96 ? 15.759 3.894 -1.746 1.00 85.62 96 PRO A N 1
ATOM 744 C CA . PRO A 1 96 ? 16.589 2.820 -2.263 1.00 85.62 96 PRO A CA 1
ATOM 745 C C . PRO A 1 96 ? 15.959 1.479 -1.862 1.00 85.62 96 PRO A C 1
ATOM 747 O O . PRO A 1 96 ? 15.975 1.079 -0.695 1.00 85.62 96 PRO A O 1
ATOM 750 N N . ILE A 1 97 ? 15.372 0.776 -2.829 1.00 82.62 97 ILE A N 1
ATOM 751 C CA . ILE A 1 97 ? 14.768 -0.546 -2.632 1.00 82.62 97 ILE A CA 1
ATOM 752 C C . ILE A 1 97 ? 15.455 -1.521 -3.579 1.00 82.62 97 ILE A C 1
ATOM 754 O O . ILE A 1 97 ? 15.284 -1.434 -4.795 1.00 82.62 97 ILE A O 1
ATOM 758 N N . LEU A 1 98 ? 16.216 -2.462 -3.009 1.00 83.94 98 LEU A N 1
ATOM 759 C CA . LEU A 1 98 ? 16.915 -3.518 -3.753 1.00 83.94 98 LEU A CA 1
ATOM 760 C C . LEU A 1 98 ? 17.830 -2.960 -4.864 1.00 83.94 98 LEU A C 1
ATOM 762 O O . LEU A 1 98 ? 17.878 -3.489 -5.969 1.00 83.94 98 LEU A O 1
ATOM 766 N N . GLY A 1 99 ? 18.540 -1.865 -4.569 1.00 79.62 99 GLY A N 1
ATOM 767 C CA . GLY A 1 99 ? 19.481 -1.229 -5.500 1.00 79.62 99 GLY A CA 1
ATOM 768 C C . GLY A 1 99 ? 18.845 -0.317 -6.554 1.00 79.62 99 GLY A C 1
ATOM 769 O O . GLY A 1 99 ? 19.560 0.177 -7.417 1.00 79.62 99 GLY A O 1
ATOM 770 N N . GLN A 1 100 ? 17.534 -0.066 -6.485 1.00 80.69 100 GLN A N 1
ATOM 7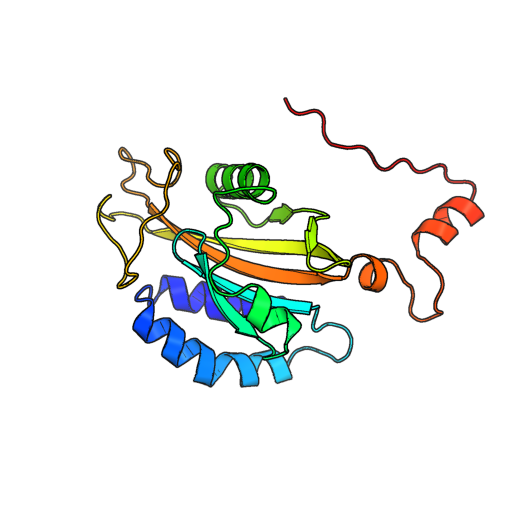71 C CA . GLN A 1 100 ? 16.821 0.833 -7.398 1.00 80.69 100 GLN A CA 1
ATOM 772 C C . GLN A 1 100 ? 16.132 1.968 -6.635 1.00 80.69 100 GLN A C 1
ATOM 774 O O . GLN A 1 100 ? 15.622 1.760 -5.530 1.00 80.69 100 GLN A O 1
ATOM 779 N N . CYS A 1 101 ? 16.086 3.156 -7.238 1.00 85.75 101 CYS A N 1
ATOM 780 C CA . CYS A 1 101 ? 15.361 4.306 -6.703 1.00 85.75 101 CYS A CA 1
ATOM 781 C C . CYS A 1 101 ? 13.872 4.200 -7.042 1.00 85.75 101 CYS A C 1
ATOM 783 O O . CYS A 1 101 ? 13.475 4.181 -8.207 1.00 85.75 101 CYS A O 1
ATOM 785 N N . VAL A 1 102 ? 13.040 4.139 -6.005 1.00 88.31 102 VAL A N 1
ATOM 786 C CA . VAL A 1 102 ? 11.595 3.939 -6.133 1.00 88.31 102 VAL A CA 1
ATOM 787 C C . VAL A 1 102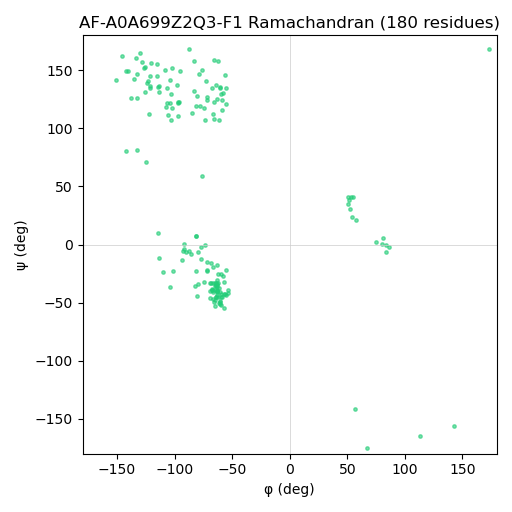 ? 10.847 5.094 -5.497 1.00 88.31 102 VAL A C 1
ATOM 789 O O . VAL A 1 102 ? 11.135 5.468 -4.363 1.00 88.31 102 VAL A O 1
ATOM 792 N N . VAL A 1 103 ? 9.830 5.604 -6.184 1.00 91.06 103 VAL A N 1
ATOM 793 C CA . VAL A 1 103 ? 8.786 6.418 -5.549 1.00 91.06 103 VAL A CA 1
ATOM 794 C C . VAL A 1 103 ? 7.525 5.587 -5.394 1.00 91.06 103 VAL A C 1
ATOM 796 O O . VAL A 1 103 ? 7.189 4.778 -6.262 1.00 91.06 103 VAL A O 1
ATOM 799 N N . THR A 1 104 ? 6.828 5.766 -4.280 1.00 92.31 104 THR A N 1
ATOM 800 C CA . THR A 1 104 ? 5.565 5.080 -4.015 1.00 92.31 104 THR A CA 1
ATOM 801 C C . THR A 1 104 ? 4.431 6.084 -3.983 1.00 92.31 104 THR A C 1
ATOM 803 O O . THR A 1 104 ? 4.530 7.106 -3.315 1.00 92.31 104 THR A O 1
ATOM 806 N N . THR A 1 105 ? 3.343 5.800 -4.693 1.00 92.75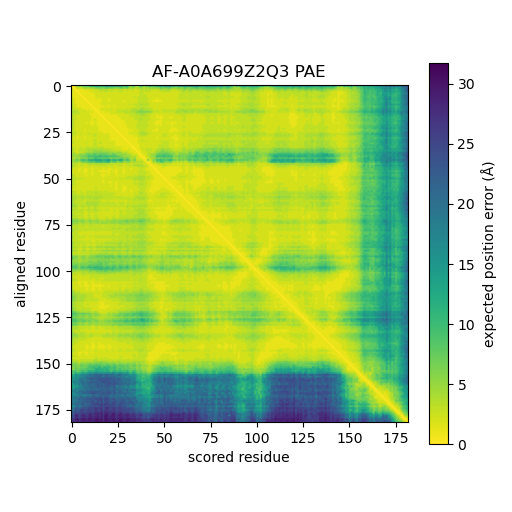 105 THR A N 1
ATOM 807 C CA . THR A 1 105 ? 2.082 6.531 -4.535 1.00 92.75 105 THR A CA 1
ATOM 808 C C . THR A 1 105 ? 1.108 5.636 -3.795 1.00 92.75 105 THR A C 1
ATOM 810 O O . THR A 1 105 ? 0.804 4.538 -4.262 1.00 92.75 105 THR A O 1
ATOM 813 N N . SER A 1 106 ? 0.615 6.100 -2.653 1.00 95.12 106 SER A N 1
ATOM 814 C CA . SER A 1 106 ? -0.170 5.280 -1.729 1.00 95.12 106 SER A CA 1
ATOM 815 C C . SER A 1 106 ? -1.530 5.913 -1.456 1.00 95.12 106 SER A C 1
ATOM 817 O O . SER A 1 106 ? -1.616 7.121 -1.263 1.00 95.12 106 SER A O 1
ATOM 819 N N . ILE A 1 107 ? -2.586 5.103 -1.404 1.00 96.75 107 ILE A N 1
ATOM 820 C CA . ILE A 1 107 ? -3.949 5.492 -1.030 1.00 96.75 107 ILE A CA 1
ATOM 821 C C . ILE A 1 107 ? -4.186 5.003 0.401 1.00 96.75 107 ILE A C 1
ATOM 823 O O . ILE A 1 107 ? -4.325 3.789 0.589 1.00 96.75 107 ILE A O 1
ATOM 827 N N . PRO A 1 108 ? -4.220 5.891 1.411 1.00 97.31 108 PRO A N 1
ATOM 828 C CA . PRO A 1 108 ? -4.455 5.469 2.778 1.00 97.31 108 PRO A CA 1
ATOM 829 C C . PRO A 1 108 ? -5.941 5.213 3.009 1.00 97.31 108 PRO A C 1
ATOM 831 O O . PRO A 1 108 ? -6.809 5.860 2.419 1.00 97.31 108 PRO A O 1
ATOM 834 N N . ILE A 1 109 ? -6.236 4.241 3.865 1.00 98.19 109 ILE A N 1
ATOM 835 C CA . ILE A 1 109 ? -7.597 3.768 4.100 1.00 98.19 109 ILE A CA 1
ATOM 836 C C . ILE A 1 109 ? -7.891 3.848 5.590 1.00 98.19 109 ILE A C 1
ATOM 838 O O . ILE A 1 109 ? -7.101 3.394 6.418 1.00 98.19 109 ILE A O 1
ATOM 842 N N . PHE A 1 110 ? -9.034 4.441 5.920 1.00 97.94 110 PHE A N 1
ATOM 843 C CA . PHE A 1 110 ? -9.488 4.654 7.286 1.00 97.94 110 PHE A CA 1
ATOM 844 C C . PHE A 1 110 ? -10.945 4.232 7.424 1.00 97.94 110 PHE A C 1
ATOM 846 O O . PHE A 1 110 ? -11.741 4.435 6.507 1.00 97.94 110 PHE A O 1
ATOM 853 N N . PHE A 1 111 ? -11.292 3.715 8.598 1.00 98.00 111 PHE A N 1
ATOM 854 C CA . PHE A 1 111 ? -12.657 3.366 8.976 1.00 98.00 111 PHE A CA 1
ATOM 855 C C . PHE A 1 111 ? -13.066 4.141 10.216 1.00 98.00 111 PHE A C 1
ATOM 857 O O . PHE A 1 111 ? -12.292 4.257 11.165 1.00 98.00 111 PHE A O 1
ATOM 864 N N . THR A 1 112 ? -14.283 4.672 10.212 1.00 96.94 112 THR A N 1
ATOM 865 C CA . THR A 1 112 ? -14.895 5.319 11.376 1.00 96.94 112 THR A CA 1
ATOM 866 C C . THR A 1 112 ? -15.625 4.293 12.242 1.00 96.94 112 THR A C 1
ATOM 868 O O . THR A 1 112 ? -15.812 3.142 11.846 1.00 96.94 112 THR A O 1
ATOM 871 N N . ASN A 1 113 ? -16.019 4.699 13.452 1.00 96.31 113 ASN A N 1
ATOM 872 C CA . ASN A 1 113 ? -16.746 3.860 14.412 1.00 96.31 113 ASN A CA 1
ATOM 873 C C . ASN A 1 113 ? -16.075 2.500 14.708 1.00 96.31 113 ASN A C 1
ATOM 875 O O . ASN A 1 113 ? -16.736 1.508 15.006 1.00 96.31 113 ASN A O 1
ATOM 879 N N . THR A 1 114 ? -14.748 2.448 14.640 1.00 95.25 114 THR A N 1
ATOM 880 C CA . THR A 1 114 ? -13.970 1.217 14.808 1.00 95.25 114 THR A CA 1
ATOM 881 C C . THR A 1 114 ? -13.351 1.159 16.208 1.00 95.25 114 THR A C 1
ATOM 883 O O . THR A 1 114 ? -13.129 2.197 16.830 1.00 95.25 114 THR A O 1
ATOM 886 N N . SER A 1 115 ? -13.119 -0.045 16.744 1.00 94.75 115 SER A N 1
ATOM 887 C CA . SER A 1 115 ? -12.389 -0.228 18.008 1.00 94.75 115 SER A CA 1
ATOM 888 C C . SER A 1 115 ? -10.881 -0.052 17.809 1.00 94.75 115 SER A C 1
ATOM 890 O O . SER A 1 115 ? -10.346 -0.419 16.763 1.00 94.75 115 SER A O 1
ATOM 892 N N . VAL A 1 116 ? -10.170 0.419 18.839 1.00 93.94 116 VAL A N 1
ATOM 893 C CA . VAL A 1 116 ? -8.697 0.418 18.846 1.00 93.94 116 VAL A CA 1
ATOM 894 C C . VAL A 1 116 ? -8.122 -0.991 18.676 1.00 93.94 116 VAL A C 1
ATOM 896 O O . VAL A 1 116 ? -7.060 -1.129 18.081 1.00 93.94 116 VAL A O 1
ATOM 899 N N . ASP A 1 117 ? -8.852 -2.035 19.075 1.00 93.94 117 ASP A N 1
ATOM 900 C CA . ASP A 1 117 ? -8.402 -3.432 18.996 1.00 93.94 117 ASP A CA 1
ATOM 901 C C . ASP A 1 117 ? -8.755 -4.134 17.677 1.00 93.94 117 ASP A C 1
ATOM 903 O O . ASP A 1 117 ? -8.312 -5.255 17.447 1.00 93.94 117 ASP A O 1
ATOM 907 N N . GLU A 1 118 ? -9.523 -3.490 16.790 1.00 95.38 118 GLU A N 1
ATOM 908 C CA . GLU A 1 118 ? -9.943 -4.083 15.512 1.00 95.38 118 GLU A CA 1
ATOM 909 C C . GLU A 1 118 ? -8.738 -4.466 14.642 1.00 95.38 118 GLU A C 1
ATOM 911 O O . GLU A 1 118 ? -7.862 -3.640 14.389 1.00 95.38 118 GLU A O 1
ATOM 916 N N . THR A 1 119 ? -8.686 -5.690 14.135 1.00 95.31 119 THR A N 1
ATOM 917 C CA . THR A 1 119 ? -7.558 -6.156 13.315 1.00 95.31 119 THR A CA 1
ATOM 918 C C . THR A 1 119 ? -7.936 -6.441 11.870 1.00 95.31 119 THR A C 1
ATOM 920 O O . THR A 1 119 ? -7.046 -6.627 11.041 1.00 95.31 119 THR A O 1
ATOM 923 N N . TRP A 1 120 ? -9.232 -6.478 11.560 1.00 96.94 120 TRP A N 1
ATOM 924 C CA . TRP A 1 120 ? -9.787 -6.886 10.274 1.00 96.94 120 TRP A CA 1
ATOM 925 C C . TRP A 1 120 ? -9.230 -8.235 9.802 1.00 96.94 120 TRP A C 1
ATOM 927 O O . TRP A 1 120 ? -8.856 -8.404 8.644 1.00 96.94 120 TRP A O 1
ATOM 937 N N . GLY A 1 121 ? -9.089 -9.180 10.735 1.00 96.06 121 GLY A N 1
ATOM 938 C CA . GLY A 1 121 ? -8.554 -10.514 10.459 1.00 96.06 121 GLY A CA 1
ATOM 939 C C . GLY A 1 121 ? -7.033 -10.570 10.260 1.00 96.06 121 GLY A C 1
ATOM 940 O O . GLY A 1 121 ? -6.495 -11.645 9.997 1.00 96.06 121 GLY A O 1
ATOM 941 N N . PHE A 1 122 ? -6.308 -9.455 10.398 1.00 95.50 122 PHE A N 1
ATOM 942 C CA . PHE A 1 122 ? -4.850 -9.444 10.299 1.00 95.50 122 PHE A CA 1
ATOM 943 C C . PHE A 1 122 ? -4.196 -9.854 11.636 1.00 95.50 122 PHE A C 1
ATOM 945 O O . PHE A 1 122 ? -4.552 -9.315 12.682 1.00 95.50 122 PHE A O 1
ATOM 952 N N . PRO A 1 123 ? -3.212 -10.775 11.660 1.00 91.69 123 PRO A N 1
ATOM 953 C CA . PRO A 1 123 ? -2.622 -11.267 12.912 1.00 91.69 123 PRO A CA 1
ATOM 954 C C . PRO A 1 123 ? -1.689 -10.268 13.618 1.00 91.69 123 PRO A C 1
ATOM 956 O O . PRO A 1 123 ? -1.114 -10.599 14.653 1.00 91.69 123 PRO A O 1
ATOM 959 N N . ARG A 1 124 ? -1.478 -9.072 13.058 1.00 88.19 124 ARG A N 1
ATOM 960 C CA . ARG A 1 124 ? -0.597 -8.037 13.617 1.00 88.19 124 ARG A CA 1
ATOM 961 C C . ARG A 1 124 ? -1.340 -6.711 13.722 1.00 88.19 124 ARG A C 1
ATOM 963 O O . ARG A 1 124 ? -2.293 -6.464 12.990 1.00 88.19 124 ARG A O 1
ATOM 970 N N . GLN A 1 125 ? -0.867 -5.843 14.606 1.00 88.62 125 GLN A N 1
ATOM 971 C CA . GLN A 1 125 ? -1.315 -4.456 14.691 1.00 88.62 125 GLN A CA 1
ATOM 972 C C . GLN A 1 125 ? -0.168 -3.512 14.339 1.00 88.62 125 GLN A C 1
ATOM 974 O O . GLN A 1 125 ? 1.000 -3.862 14.520 1.00 88.62 125 GLN A O 1
ATOM 979 N N . ALA A 1 126 ? -0.510 -2.310 13.874 1.00 91.50 126 ALA A N 1
ATOM 980 C CA . ALA A 1 126 ? 0.454 -1.237 13.688 1.00 91.50 126 ALA A CA 1
ATOM 981 C C . ALA A 1 126 ? 1.197 -0.968 15.004 1.00 91.50 126 ALA A C 1
ATOM 983 O O . ALA A 1 126 ? 0.586 -0.628 16.020 1.00 91.50 126 ALA A O 1
ATO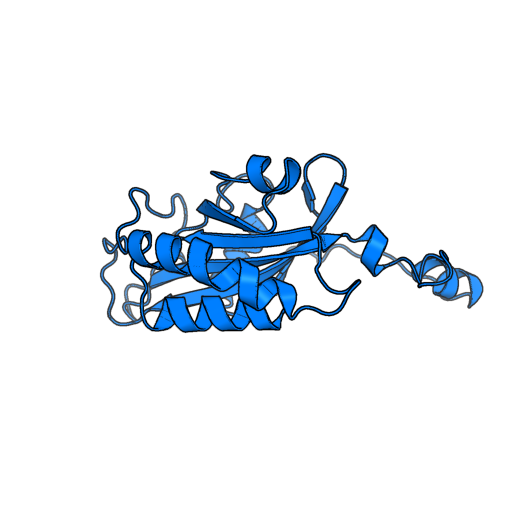M 984 N N . THR A 1 127 ? 2.521 -1.104 14.990 1.00 86.38 127 THR A N 1
ATOM 985 C CA . THR A 1 127 ? 3.355 -0.819 16.163 1.00 86.38 127 THR A CA 1
ATOM 986 C C . THR A 1 127 ? 3.896 0.607 16.103 1.00 86.38 127 THR A C 1
ATOM 988 O O . THR A 1 127 ? 4.112 1.167 15.028 1.00 86.38 127 THR A O 1
ATOM 991 N N . ASN A 1 128 ? 4.108 1.232 17.266 1.00 86.12 128 ASN A N 1
ATOM 992 C CA . ASN A 1 128 ? 4.694 2.575 17.369 1.00 86.12 128 ASN A CA 1
ATOM 993 C C . ASN A 1 128 ? 3.973 3.641 16.518 1.00 86.12 128 ASN A C 1
ATOM 995 O O . ASN A 1 128 ? 4.624 4.485 15.895 1.00 86.12 128 ASN A O 1
ATOM 999 N N . CYS A 1 129 ? 2.638 3.608 16.476 1.00 92.88 129 CYS A N 1
ATOM 1000 C CA . CYS A 1 129 ? 1.831 4.534 15.684 1.00 92.88 129 CYS A CA 1
ATOM 1001 C C . CYS A 1 129 ? 0.669 5.121 16.498 1.00 92.88 129 CYS A C 1
ATOM 1003 O O . CYS A 1 129 ? -0.476 4.687 16.392 1.00 92.88 129 CYS A O 1
ATOM 1005 N N . SER A 1 130 ? 0.956 6.148 17.302 1.00 92.31 130 SER A N 1
ATOM 1006 C CA . SER A 1 130 ? -0.062 6.841 18.108 1.00 92.31 130 SER A CA 1
ATOM 1007 C C . SER A 1 130 ? -1.143 7.528 17.266 1.00 92.31 130 SER A C 1
ATOM 1009 O O . SER A 1 130 ? -2.263 7.698 17.729 1.00 92.31 130 SER A O 1
ATOM 1011 N N . ILE A 1 131 ? -0.825 7.889 16.020 1.00 95.19 131 ILE A N 1
ATOM 1012 C CA . ILE A 1 131 ? -1.745 8.550 15.084 1.00 95.19 131 ILE A CA 1
ATOM 1013 C C . ILE A 1 131 ? -2.592 7.571 14.253 1.00 95.19 131 ILE A C 1
ATOM 1015 O O . ILE A 1 131 ? -3.473 8.004 13.517 1.00 95.19 131 ILE A O 1
ATOM 1019 N N . CYS A 1 132 ? -2.354 6.258 14.359 1.00 96.25 132 CYS A N 1
ATOM 1020 C CA . CYS A 1 132 ? -3.101 5.245 13.604 1.00 96.25 132 CYS A CA 1
ATOM 1021 C C . CYS A 1 132 ? -4.542 5.058 14.107 1.00 96.25 132 CYS A C 1
ATOM 1023 O O . CYS A 1 132 ? -5.361 4.457 13.411 1.00 96.25 132 CYS A O 1
ATOM 1025 N N . TYR A 1 133 ? -4.870 5.558 15.299 1.00 97.19 133 TYR A N 1
ATOM 1026 C CA . TYR A 1 133 ? -6.223 5.540 15.840 1.00 97.19 133 TYR A CA 1
ATOM 1027 C C . TYR A 1 133 ? -6.557 6.872 16.511 1.00 97.19 133 TYR A C 1
ATOM 1029 O O . TYR A 1 133 ? -5.854 7.323 17.411 1.00 97.19 133 TYR A O 1
ATOM 1037 N N . ASN A 1 134 ? -7.661 7.486 16.095 1.00 96.25 134 ASN A N 1
ATOM 1038 C CA . ASN A 1 134 ? -8.221 8.665 16.738 1.00 96.25 134 ASN A CA 1
ATOM 1039 C C . ASN A 1 134 ? -9.340 8.236 17.693 1.00 96.25 134 ASN A C 1
ATOM 1041 O O . ASN A 1 134 ? -10.415 7.823 17.255 1.00 96.25 134 ASN A O 1
ATOM 1045 N N . GLN A 1 135 ? -9.096 8.365 19.000 1.00 95.75 135 GLN A N 1
ATOM 1046 C CA . GLN A 1 135 ? -10.048 7.962 20.037 1.00 95.75 135 GLN A CA 1
ATOM 1047 C C . GLN A 1 135 ? -11.326 8.811 20.043 1.00 95.75 135 GLN A C 1
ATOM 1049 O O . GLN A 1 135 ? -12.403 8.282 20.311 1.00 95.75 135 GLN A O 1
ATOM 1054 N N . THR A 1 136 ? -11.229 10.099 19.708 1.00 95.75 136 THR A N 1
ATOM 1055 C CA . THR A 1 136 ? -12.367 11.027 19.694 1.00 95.75 136 THR A CA 1
ATOM 1056 C C . THR A 1 136 ? -13.344 10.695 18.572 1.00 95.75 136 THR A C 1
ATOM 1058 O O . THR A 1 136 ? -14.549 10.634 18.795 1.00 95.75 136 THR A O 1
ATOM 1061 N N . THR A 1 137 ? -12.839 10.453 17.361 1.00 96.19 137 THR A N 1
ATOM 1062 C CA . THR A 1 137 ? -13.681 10.162 16.187 1.00 96.19 137 THR A CA 1
ATOM 1063 C C . THR A 1 137 ? -13.914 8.668 15.971 1.00 96.19 137 THR A C 1
ATOM 1065 O O . THR A 1 137 ? -14.662 8.284 15.071 1.00 96.19 137 THR A O 1
ATOM 1068 N N . ARG A 1 138 ? -13.261 7.816 16.773 1.00 97.56 138 ARG A N 1
ATOM 1069 C CA . ARG A 1 138 ? -13.199 6.358 16.589 1.00 97.56 138 ARG A CA 1
ATOM 1070 C C . ARG A 1 138 ? -12.768 5.979 15.171 1.00 97.56 138 ARG A C 1
ATOM 1072 O O . ARG A 1 138 ? -13.304 5.043 14.576 1.00 97.56 138 ARG A O 1
ATOM 1079 N N . THR A 1 139 ? -11.829 6.744 14.615 1.00 97.69 139 THR A N 1
ATOM 1080 C CA . THR A 1 139 ? -11.297 6.517 13.269 1.00 97.69 139 THR A CA 1
ATOM 1081 C C . THR A 1 139 ? -10.010 5.722 13.368 1.00 97.69 139 THR A C 1
ATOM 1083 O O . THR A 1 139 ? -9.066 6.171 14.016 1.00 97.69 139 THR A O 1
ATOM 1086 N N . LYS A 1 140 ? -9.950 4.566 12.711 1.00 97.25 140 LYS A N 1
ATOM 1087 C CA . LYS A 1 140 ? -8.762 3.716 12.667 1.00 97.25 140 LYS A CA 1
ATOM 1088 C C . LYS A 1 140 ? -8.204 3.633 11.254 1.00 97.25 140 LYS A C 1
ATOM 1090 O O . LYS A 1 140 ? -8.950 3.444 10.296 1.00 97.25 140 LYS A O 1
ATOM 1095 N N . TRP A 1 141 ? -6.890 3.754 11.140 1.00 97.81 141 TRP A N 1
ATOM 1096 C CA . TRP A 1 141 ? -6.151 3.475 9.920 1.00 97.81 141 TRP A CA 1
ATOM 1097 C C . TRP A 1 141 ? -6.105 1.966 9.670 1.00 97.81 141 TRP A C 1
ATOM 1099 O O . TRP A 1 141 ? -5.676 1.194 10.528 1.00 97.81 141 TRP A O 1
ATOM 1109 N N . TRP A 1 142 ? -6.563 1.553 8.492 1.00 97.88 142 TRP A N 1
ATOM 1110 C CA . TRP A 1 142 ? -6.507 0.165 8.043 1.00 97.88 142 TRP A CA 1
ATOM 1111 C C . TRP A 1 142 ? -5.146 -0.190 7.458 1.00 97.88 142 TRP A C 1
ATOM 1113 O O . TRP A 1 142 ? -4.673 -1.307 7.637 1.00 97.88 142 TRP A O 1
ATOM 1123 N N . GLY A 1 143 ? -4.511 0.757 6.769 1.00 97.38 143 GLY A N 1
ATOM 1124 C CA . GLY A 1 143 ? -3.343 0.519 5.931 1.00 97.38 143 GLY A CA 1
ATOM 1125 C C . GLY A 1 143 ? -3.392 1.383 4.675 1.00 97.38 143 GLY A C 1
ATOM 1126 O O . GLY A 1 143 ? -4.079 2.410 4.626 1.00 97.38 143 GLY A O 1
ATOM 1127 N N . TYR A 1 144 ? -2.700 0.957 3.627 1.00 96.88 144 TYR A N 1
ATOM 1128 C CA . TYR A 1 144 ? -2.813 1.579 2.310 1.00 96.88 144 TYR A CA 1
ATOM 1129 C C . TYR A 1 144 ? -2.673 0.555 1.187 1.00 96.88 144 TYR A C 1
ATOM 1131 O O . TYR A 1 144 ? -2.147 -0.548 1.359 1.00 96.88 144 TYR A O 1
ATOM 1139 N N . ILE A 1 145 ? -3.127 0.975 0.014 1.00 97.50 145 ILE A N 1
ATOM 1140 C CA . ILE A 1 145 ? -2.788 0.359 -1.265 1.00 97.50 145 ILE A CA 1
ATOM 1141 C C . ILE A 1 145 ? -1.763 1.258 -1.932 1.00 97.50 145 ILE A C 1
ATOM 1143 O O . ILE A 1 145 ? -1.993 2.462 -2.034 1.00 97.50 145 ILE A O 1
ATOM 1147 N N . SER A 1 146 ? -0.651 0.702 -2.394 1.00 95.50 146 SER A N 1
ATOM 1148 C CA . SER A 1 146 ? 0.410 1.489 -3.017 1.00 95.50 146 SER A CA 1
ATOM 1149 C C . SER A 1 146 ? 0.799 0.967 -4.386 1.00 95.50 146 SER A C 1
ATOM 1151 O O . SER A 1 146 ? 0.671 -0.219 -4.675 1.00 95.50 146 SER A O 1
ATOM 1153 N N . ILE A 1 147 ? 1.284 1.871 -5.231 1.00 94.25 147 ILE A N 1
ATOM 1154 C CA . ILE A 1 147 ? 2.010 1.554 -6.458 1.00 94.25 147 ILE A CA 1
ATOM 1155 C C . ILE A 1 147 ? 3.450 2.036 -6.308 1.00 94.25 147 ILE A C 1
ATOM 1157 O O . ILE A 1 147 ? 3.684 3.138 -5.816 1.00 94.25 147 ILE A O 1
ATOM 1161 N N . ALA A 1 148 ? 4.411 1.222 -6.729 1.00 92.62 148 ALA A N 1
ATOM 1162 C CA . ALA A 1 148 ? 5.810 1.605 -6.855 1.00 92.62 148 ALA A CA 1
ATOM 1163 C C . ALA A 1 148 ? 6.116 1.969 -8.303 1.00 92.62 148 ALA A C 1
ATOM 1165 O O . ALA A 1 148 ? 5.723 1.256 -9.228 1.00 92.62 148 ALA A O 1
ATOM 1166 N N . LEU A 1 149 ? 6.863 3.047 -8.492 1.00 90.06 149 LEU A N 1
ATOM 1167 C CA . LEU A 1 149 ? 7.321 3.518 -9.789 1.00 90.06 149 LEU A CA 1
ATOM 1168 C C . LEU A 1 149 ? 8.843 3.617 -9.773 1.00 90.06 149 LEU A C 1
ATOM 1170 O O . LEU A 1 149 ? 9.442 4.008 -8.769 1.00 90.06 149 LEU A O 1
ATOM 1174 N N . ASP A 1 150 ? 9.452 3.242 -10.890 1.00 86.88 150 ASP A N 1
ATOM 1175 C CA . ASP A 1 150 ? 10.886 3.383 -11.099 1.00 86.88 150 ASP A CA 1
ATOM 1176 C C . ASP A 1 150 ? 11.182 4.841 -11.444 1.00 86.88 150 ASP A C 1
ATOM 1178 O O . ASP A 1 150 ? 10.652 5.369 -12.424 1.00 86.88 150 ASP A O 1
ATOM 1182 N N . VAL A 1 151 ? 11.981 5.506 -10.613 1.00 82.25 151 VAL A N 1
ATOM 1183 C CA . VAL A 1 151 ? 12.304 6.924 -10.805 1.00 82.25 151 VAL A CA 1
ATOM 1184 C C . VAL A 1 151 ? 13.070 7.134 -12.102 1.00 82.25 151 VAL A C 1
ATOM 1186 O O . VAL A 1 151 ? 12.784 8.089 -12.823 1.00 82.25 151 VAL A O 1
ATOM 1189 N N . ASP A 1 152 ? 13.991 6.232 -12.430 1.00 77.44 152 ASP A N 1
ATOM 1190 C CA . ASP A 1 152 ? 14.811 6.358 -13.627 1.00 77.44 152 ASP A CA 1
ATOM 1191 C C . ASP A 1 152 ? 13.953 6.148 -14.872 1.00 77.44 152 ASP A C 1
ATOM 1193 O O . ASP A 1 152 ? 14.064 6.912 -15.830 1.00 77.44 152 ASP A O 1
ATOM 1197 N N . ALA A 1 153 ? 13.015 5.195 -14.841 1.00 78.12 153 ALA A N 1
ATOM 1198 C CA . ALA A 1 153 ? 12.072 5.010 -15.943 1.00 78.12 153 ALA A CA 1
ATOM 1199 C C . ALA A 1 153 ? 11.112 6.203 -16.101 1.00 78.12 153 ALA A C 1
ATOM 1201 O O . ALA A 1 153 ? 10.836 6.614 -17.224 1.00 78.12 153 ALA A O 1
ATOM 1202 N N . LEU A 1 154 ? 10.628 6.791 -14.998 1.00 73.44 154 LEU A N 1
ATOM 1203 C CA . LEU A 1 154 ? 9.766 7.982 -15.038 1.00 73.44 154 LEU A CA 1
ATOM 1204 C C . LEU A 1 154 ? 10.478 9.200 -15.624 1.00 73.44 154 LEU A C 1
ATOM 1206 O O . LEU A 1 154 ? 9.857 10.032 -16.283 1.00 73.44 154 LEU A O 1
ATOM 1210 N N . LEU A 1 155 ? 11.770 9.325 -15.335 1.00 75.62 155 LEU A N 1
ATOM 1211 C CA . LEU A 1 155 ? 12.587 10.444 -15.768 1.00 75.62 155 LEU A CA 1
ATOM 1212 C C . LEU A 1 155 ? 13.276 10.184 -17.104 1.00 75.62 155 LEU A C 1
ATOM 1214 O O . LEU A 1 155 ? 13.967 11.072 -17.583 1.00 75.62 155 LEU A O 1
ATOM 1218 N N . THR A 1 156 ? 13.083 9.030 -17.738 1.00 73.25 156 THR A N 1
ATOM 1219 C CA . THR A 1 156 ? 13.650 8.739 -19.056 1.00 73.25 156 THR A CA 1
ATOM 1220 C C . THR A 1 156 ? 12.568 8.883 -20.119 1.00 73.25 156 THR A C 1
ATOM 1222 O O . THR A 1 156 ? 11.570 8.167 -20.124 1.00 73.25 156 THR A O 1
ATOM 1225 N N . ALA A 1 157 ? 12.755 9.828 -21.038 1.00 63.91 157 ALA A N 1
ATOM 1226 C CA . ALA A 1 157 ? 11.874 10.005 -22.181 1.00 63.91 157 ALA A CA 1
ATOM 1227 C C . ALA A 1 157 ? 11.891 8.752 -23.080 1.00 63.91 157 ALA A C 1
ATOM 1229 O O . ALA A 1 157 ? 12.894 8.036 -23.110 1.00 63.91 157 ALA A O 1
ATOM 1230 N N . PRO A 1 158 ? 10.856 8.525 -23.912 1.00 65.75 158 PRO A N 1
ATOM 1231 C CA . PRO A 1 158 ? 10.841 7.415 -24.872 1.00 65.75 158 PRO A CA 1
ATOM 1232 C C . PRO A 1 158 ? 12.045 7.386 -25.829 1.00 65.75 158 PRO A C 1
ATOM 1234 O O . PRO A 1 158 ? 12.381 6.341 -26.374 1.00 65.75 158 PRO A O 1
ATOM 1237 N N . SER A 1 159 ? 12.709 8.527 -26.026 1.00 66.69 159 SER A N 1
ATOM 1238 C CA . SER A 1 159 ? 13.946 8.665 -26.802 1.00 66.69 159 SER A CA 1
ATOM 1239 C C . SER A 1 159 ? 15.213 8.188 -26.074 1.00 66.69 159 SER A C 1
ATOM 1241 O O . SER A 1 159 ? 16.296 8.266 -26.646 1.00 66.69 159 SER A O 1
ATOM 1243 N N . GLY A 1 160 ? 15.112 7.747 -24.816 1.00 63.41 160 GLY A N 1
ATOM 1244 C CA . GLY A 1 160 ? 16.251 7.411 -23.954 1.00 63.41 160 GLY A CA 1
ATOM 1245 C C . GLY A 1 160 ? 16.931 8.625 -23.313 1.00 63.41 160 GLY A C 1
ATOM 1246 O O . GLY A 1 160 ? 17.897 8.469 -22.570 1.00 63.41 160 GLY A O 1
ATOM 1247 N N . LEU A 1 161 ? 16.439 9.841 -23.576 1.00 63.47 161 LEU A N 1
ATOM 1248 C CA . LEU A 1 161 ? 16.946 11.059 -22.948 1.00 63.47 161 LEU A CA 1
ATOM 1249 C C . LEU A 1 161 ? 16.355 11.221 -21.552 1.00 63.47 161 LEU A C 1
ATOM 1251 O O . LEU A 1 161 ? 15.138 11.229 -21.382 1.00 63.47 161 LEU A O 1
ATOM 1255 N N . PHE A 1 162 ? 17.209 11.425 -20.557 1.00 67.12 162 PHE A N 1
ATOM 1256 C CA . PHE A 1 162 ? 16.752 11.784 -19.222 1.00 67.12 162 PHE A CA 1
ATOM 1257 C C . PHE A 1 162 ? 16.091 13.173 -19.264 1.00 67.12 162 PHE A C 1
ATOM 1259 O O . PHE A 1 162 ? 16.707 14.148 -19.687 1.00 67.12 162 PHE A O 1
ATOM 1266 N N . LEU A 1 163 ? 14.832 13.281 -18.846 1.00 67.19 163 LEU A N 1
ATOM 1267 C CA . LEU A 1 163 ? 14.004 14.488 -18.892 1.00 67.19 163 LEU A CA 1
ATOM 1268 C C . LEU A 1 163 ? 14.654 15.661 -18.151 1.00 67.19 163 LEU A C 1
ATOM 1270 O O . LEU A 1 163 ? 14.526 16.803 -18.582 1.00 67.19 163 LEU A O 1
ATOM 1274 N N . LEU A 1 164 ? 15.410 15.399 -17.080 1.00 70.00 164 LEU A N 1
ATOM 1275 C CA . LEU A 1 164 ? 16.141 16.463 -16.385 1.00 70.00 164 LEU A CA 1
ATOM 1276 C C . LEU A 1 164 ? 17.337 16.989 -17.196 1.00 70.00 164 LEU A C 1
ATOM 1278 O O . LEU A 1 164 ? 17.712 18.147 -17.019 1.00 70.00 164 LEU A O 1
ATOM 1282 N N . ASN A 1 165 ? 17.883 16.216 -18.143 1.00 70.00 165 ASN A N 1
ATOM 1283 C CA . ASN A 1 165 ? 18.918 16.723 -19.050 1.00 70.00 165 ASN A CA 1
ATOM 1284 C C . ASN A 1 165 ? 18.361 17.823 -19.956 1.00 70.00 165 ASN A C 1
ATOM 1286 O O . ASN A 1 165 ? 19.064 18.790 -20.211 1.00 70.00 165 ASN A O 1
ATOM 1290 N N . GLN A 1 166 ? 17.081 17.757 -20.343 1.00 66.19 166 GLN A N 1
ATOM 1291 C CA . GLN A 1 166 ? 16.449 18.817 -21.137 1.00 66.19 166 GLN A CA 1
ATOM 1292 C C . GLN A 1 166 ? 16.383 20.154 -20.388 1.00 66.19 166 GLN A C 1
ATOM 1294 O O . GLN A 1 166 ? 16.449 21.215 -21.011 1.00 66.19 166 GLN A O 1
ATOM 1299 N N . LEU A 1 167 ? 16.270 20.122 -19.054 1.00 72.38 167 LEU A N 1
ATOM 1300 C CA . LEU A 1 167 ? 16.332 21.331 -18.230 1.00 72.38 167 LEU A CA 1
ATOM 1301 C C . LEU A 1 167 ? 17.737 21.939 -18.293 1.00 72.38 167 LEU A C 1
ATOM 1303 O O . LEU A 1 167 ? 17.867 23.131 -18.569 1.00 72.38 167 LEU A O 1
ATOM 1307 N N . SER A 1 168 ? 18.775 21.112 -18.137 1.00 71.06 168 SER A N 1
ATOM 1308 C CA . SER A 1 168 ? 20.171 21.533 -18.312 1.00 71.06 168 SER A CA 1
ATOM 1309 C C . SER A 1 168 ? 20.452 22.062 -19.724 1.00 71.06 168 SER A C 1
ATOM 1311 O O . SER A 1 168 ? 21.040 23.135 -19.859 1.00 71.06 168 SER A O 1
ATOM 1313 N N . ASP A 1 169 ? 19.979 21.375 -20.768 1.00 75.81 169 ASP A N 1
ATOM 1314 C CA . ASP A 1 169 ? 20.121 21.780 -22.175 1.00 75.81 169 ASP A CA 1
ATOM 1315 C C . ASP A 1 169 ? 19.420 23.120 -22.451 1.00 75.81 169 ASP A C 1
ATOM 1317 O O . ASP A 1 169 ? 19.907 23.952 -23.219 1.00 75.81 169 ASP A O 1
ATOM 1321 N N . SER A 1 170 ? 18.313 23.378 -21.751 1.00 78.56 170 SER A N 1
ATOM 1322 C CA . SER A 1 170 ? 17.580 24.650 -21.780 1.00 78.56 170 SER A CA 1
ATOM 1323 C C . SER A 1 170 ? 18.194 25.732 -20.882 1.00 78.56 170 SER A C 1
ATOM 1325 O O . SER A 1 170 ? 17.594 26.792 -20.703 1.00 78.56 170 SER A O 1
ATOM 1327 N N . LYS A 1 171 ? 19.380 25.491 -20.303 1.00 78.75 171 LYS A N 1
ATOM 1328 C CA . LYS A 1 171 ? 20.067 26.368 -19.334 1.00 78.75 171 LYS A CA 1
ATOM 1329 C C . LYS A 1 171 ? 19.247 26.668 -18.074 1.00 78.75 171 LYS A C 1
ATOM 1331 O O . LYS A 1 171 ? 19.502 27.653 -17.381 1.00 78.75 171 LYS A O 1
ATOM 1336 N N . LEU A 1 172 ? 18.266 25.826 -17.762 1.00 68.69 172 LEU A N 1
ATOM 1337 C CA . LEU A 1 172 ? 17.509 25.897 -16.523 1.00 68.69 172 LEU A CA 1
ATOM 1338 C C . LEU A 1 172 ? 18.283 25.144 -15.445 1.00 68.69 172 LEU A C 1
ATOM 1340 O O . LEU A 1 172 ? 18.434 23.924 -15.482 1.00 68.69 172 LEU A O 1
ATOM 1344 N N . HIS A 1 173 ? 18.769 25.888 -14.458 1.00 64.69 173 HIS A N 1
ATOM 1345 C CA . HIS A 1 173 ? 19.384 25.300 -13.279 1.00 64.69 173 HIS A CA 1
ATOM 1346 C C . HIS A 1 173 ? 18.295 24.705 -12.385 1.00 64.69 173 HIS A C 1
ATOM 1348 O O . HIS A 1 173 ? 17.440 25.428 -11.875 1.00 64.69 173 HIS A O 1
ATOM 1354 N N . TYR A 1 174 ? 18.334 23.392 -12.175 1.00 65.75 174 TYR A N 1
ATOM 1355 C CA . TYR A 1 174 ? 17.480 22.712 -11.207 1.00 65.75 174 TYR A CA 1
ATOM 1356 C C . TYR A 1 174 ? 18.303 22.255 -10.002 1.00 65.75 174 TYR A C 1
ATOM 1358 O O . TYR A 1 174 ? 19.488 21.938 -10.106 1.00 65.75 174 TYR A O 1
ATOM 1366 N N . ARG A 1 175 ? 17.660 22.206 -8.836 1.00 54.41 175 ARG A N 1
ATOM 1367 C CA . ARG A 1 175 ? 18.219 21.610 -7.624 1.00 54.41 175 ARG A CA 1
ATOM 1368 C C . ARG A 1 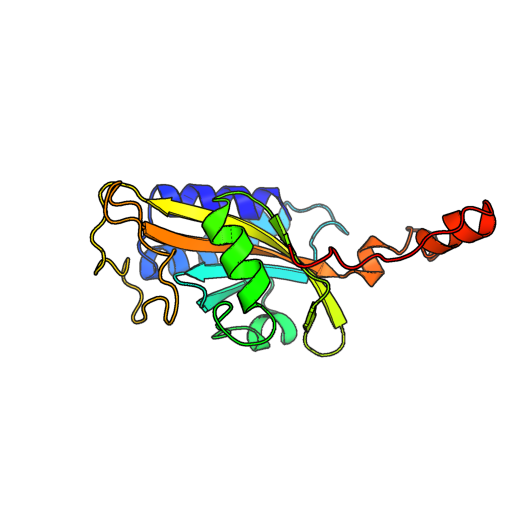175 ? 17.163 20.703 -7.018 1.00 54.41 175 ARG A C 1
ATOM 1370 O O . ARG A 1 175 ? 16.054 21.153 -6.745 1.00 54.41 175 ARG A O 1
ATOM 1377 N N . LEU A 1 176 ? 17.520 19.443 -6.783 1.00 55.50 176 LEU A N 1
ATOM 1378 C CA . LEU A 1 176 ? 16.739 18.579 -5.904 1.00 55.50 176 LEU A CA 1
ATOM 1379 C C . LEU A 1 176 ? 16.845 19.164 -4.493 1.00 55.50 176 LEU A C 1
ATOM 1381 O O . LEU A 1 176 ? 17.919 19.169 -3.889 1.00 55.50 176 LEU A O 1
ATOM 1385 N N . ALA A 1 177 ? 15.752 19.747 -4.013 1.00 56.28 177 ALA A N 1
ATOM 1386 C CA . ALA A 1 177 ? 15.648 20.247 -2.653 1.00 56.28 177 ALA A CA 1
ATOM 1387 C C . ALA A 1 177 ? 14.955 19.180 -1.805 1.00 56.28 177 ALA A C 1
ATOM 1389 O O . ALA A 1 177 ? 13.828 18.782 -2.099 1.00 56.28 177 ALA A O 1
ATOM 1390 N N . THR A 1 178 ? 15.615 18.724 -0.746 1.00 46.28 178 THR A N 1
ATOM 1391 C CA . THR A 1 178 ? 14.918 18.043 0.342 1.00 46.28 178 THR A CA 1
ATOM 1392 C C . THR A 1 178 ? 14.030 19.072 1.038 1.00 46.28 178 THR A C 1
ATOM 1394 O O . THR A 1 178 ? 14.452 20.208 1.275 1.00 46.28 178 THR A O 1
ATOM 1397 N N . ARG A 1 179 ? 12.771 18.720 1.323 1.00 48.19 179 ARG A N 1
ATOM 1398 C CA . ARG A 1 179 ? 11.907 19.580 2.144 1.00 48.19 179 ARG A CA 1
ATOM 1399 C C . ARG A 1 179 ? 12.623 19.836 3.479 1.00 48.19 179 ARG A C 1
ATOM 1401 O O . ARG A 1 179 ? 13.118 18.871 4.061 1.00 48.19 179 ARG A O 1
ATOM 1408 N N . PRO A 1 180 ? 12.675 21.078 3.990 1.00 42.66 180 PRO A N 1
ATOM 1409 C CA . PRO A 1 180 ? 13.042 21.290 5.380 1.00 42.66 180 PRO A CA 1
ATOM 1410 C C . PRO A 1 180 ? 12.029 20.530 6.239 1.00 42.66 180 PRO A C 1
ATOM 1412 O O . PRO A 1 180 ? 10.823 20.720 6.063 1.00 42.66 180 PRO A O 1
ATOM 1415 N N . LEU A 1 181 ? 12.510 19.644 7.111 1.00 40.50 181 LEU A N 1
ATOM 1416 C CA . LEU A 1 181 ? 11.703 19.097 8.196 1.00 40.50 181 LEU A CA 1
ATOM 1417 C C . LEU A 1 181 ? 11.299 20.295 9.068 1.00 40.50 181 LEU A C 1
ATOM 1419 O O . LEU A 1 181 ? 12.162 20.922 9.683 1.00 40.50 181 LEU A O 1
ATOM 1423 N N . GLY A 1 182 ? 10.027 20.680 8.986 1.00 38.00 182 GLY A N 1
ATOM 1424 C CA . GLY A 1 182 ? 9.412 21.722 9.807 1.00 38.00 182 GLY A CA 1
ATOM 1425 C C . GLY A 1 182 ? 8.678 21.117 10.987 1.00 38.00 182 GLY A C 1
ATOM 1426 O O . GLY A 1 182 ? 8.194 19.972 10.837 1.00 38.00 182 GLY A O 1
#

Nearest PDB structures (foldseek):
  6uv8-assembly1_A  TM=4.209E-01  e=3.794E-03  Anabaena cylindrica PCC 7122
  6w3o-assembly2_B  TM=5.074E-01  e=2.543E-02  Campylobacter jejuni
  5xqi-assembly1_A  TM=2.657E-01  e=2.776E+00  Homo sapiens
  6uig-assembly1_H  TM=3.370E-01  e=9.263E+00  Homo sapiens

Organism: Haematococcus lacustris (NCBI:txid44745)

Radius of gyration: 17.6 Å; Cα contacts (8 Å, |Δi|>4): 285; chains: 1; bounding box: 37×40×47 Å

Solvent-accessible surface area (backbone atoms only — not comparable to full-atom values): 10380 Å² total; per-residue (Å²): 65,69,66,46,47,50,53,53,49,53,45,39,77,77,45,61,40,40,67,61,42,53,55,48,44,72,67,44,46,64,60,45,51,70,70,35,55,90,95,44,51,57,72,28,38,35,39,16,57,43,37,30,25,75,46,54,36,59,90,42,76,71,46,56,70,50,53,69,41,51,34,68,40,80,95,41,20,66,60,46,51,53,33,57,76,65,68,39,73,45,77,44,72,76,38,83,55,94,90,38,52,29,32,36,43,34,46,59,40,71,42,65,83,44,60,92,82,66,48,46,78,42,99,63,73,60,59,98,50,80,77,46,48,40,81,89,68,22,32,30,54,49,25,34,31,35,37,34,33,46,47,67,64,74,37,34,41,99,86,71,47,47,53,68,54,55,36,52,76,68,71,44,89,79,75,94,74,76,78,79,91,124

Foldseek 3Di:
DVVLQVVLLVVCVVQVQPVVSVVVCVVPSVVVLVPQDPLRNFPWKFDAFQQATQDIPDPDPQRVVRHRPHLCDDPNNVVVLVCLVVQAWDWDDLDCRPNFGKIKTKRWDKDFPADPPDRSNPPDHNPPHPSQADPVRRMGTGTIMMGIHGPQSVQQDPVRDRVVVVCVVVVNDDDDDDPPPD

Secondary structure (DSSP, 8-state):
-HHHHHHHHHHHHH---HHHHHHHHHHHHHHHHHTSPTT---SEEEEEETTB--EEES--HHHHHTTT-BTTSGGGHHHHHHHHHHTS-EEEEEEEETTEEEEEEEEEEEESS--TT--TT-S---SS-GGGEETTTTEEEEEEEEEEEEHHHHHB-TTS-BHHHHHHHTT-----PPPP--

Sequence (182 aa):
ASLPAKQIADMVKHTPDVPTLQTIWNDRVPTWWSWVPQGAEGLGMYMSPQGHVTASYPHTSRNQQVLGLDTLTGQFREETLVQISRADVITAGPFPILGQCVVTTSIPIFFTNTSVDETWGFPRQATNCSICYNQTTRTKWWGYISIALDVDALLTAPSGLFLLNQLSDSKLHYRLATRPLG

pLDDT: mean 87.83, std 12.52, range [38.0, 98.19]